Protein AF-A0A832YKZ7-F1 (afdb_monomer_lite)

Radius of gyration: 34.67 Å; chains: 1; bounding box: 84×48×91 Å

Sequence (318 aa):
MSEVEGLEDIDSILSKSIALQRNRLETLGIVSAISLVMAAAWYVWPGIDGRAEFLPRFGPGIILMVLALAMQDFVDYGPKHRSRLGSLAAAAWAPMLLLGVTSFDAELETSVRLGHGLLGLIGLSCYLFSTSVLTGSLQAVRFRGLVQLLGATSATALLLSNLSEGVVMLTSSGICVLAFGVALFDIFGKDPDREARKKFKQLRDSLELRILELRAKGIQVDQAASLLQNAIEVGYTDPSEAMTILHLAEDDIERTLAMSSDITDIREDAAKAVSEADDIAPTAKKAMRLLTQGDREMELGSLRDAEMLFRKAKTHAG

Secondary structure (DSSP, 8-state):
-HHHHHHHHHHHHHHHHHHHHHHHHHHHHHHHHHHHHHHHHHHHHHHHTTSS-HHHHHHHHHHHHHHHHHHHHHHS--HHHHHHHHHHHHHHHHHHHHHHHGGG-TTS-HHHHHHHHHHHHHHHHHHHHHHHHS-SSHHHHHHHHHHHHHHHHHHHHHHHHS---HHHHHHHHHHHHHHHHHHHHHHH---TTHHHHHHHHHHHHHHHHHHHHHHHTT---HHHHHHHHHHHHHHTT-HHHHHHHHHHHHHHHHHHHHHHHHHHHHHHHHHHHHHHHHHH-TTTHHHHHHHHHHHHHHHTT-HHHHHHHHHHHHHHH-

Structure (mmCIF, N/CA/C/O backbone):
data_AF-A0A832YKZ7-F1
#
_entry.id   AF-A0A832YKZ7-F1
#
loop_
_atom_site.group_PDB
_atom_site.id
_atom_site.type_symbol
_atom_site.label_atom_id
_atom_site.label_alt_id
_atom_site.label_comp_id
_atom_site.label_asym_id
_atom_site.label_entity_id
_atom_site.label_seq_id
_atom_site.pdbx_PDB_ins_code
_atom_site.Cartn_x
_atom_site.Cartn_y
_atom_site.Cartn_z
_atom_site.occupancy
_atom_site.B_iso_or_equiv
_atom_site.auth_seq_id
_atom_site.auth_comp_id
_atom_site.auth_asym_id
_atom_site.auth_atom_id
_atom_site.pdbx_PDB_model_num
ATOM 1 N N . MET A 1 1 ? -34.688 -26.095 -3.570 1.00 53.53 1 MET A N 1
ATOM 2 C CA . MET A 1 1 ? -33.765 -27.065 -4.202 1.00 53.53 1 MET A CA 1
ATOM 3 C C . MET A 1 1 ? -33.142 -26.484 -5.468 1.00 53.53 1 MET A C 1
ATOM 5 O O . MET A 1 1 ? -31.930 -26.511 -5.559 1.00 53.53 1 MET A O 1
ATOM 9 N N . SER A 1 2 ? -33.916 -25.835 -6.350 1.00 61.59 2 SER A N 1
ATOM 10 C CA . SER A 1 2 ? -33.412 -25.177 -7.574 1.00 61.59 2 SER A CA 1
ATOM 11 C C . SER A 1 2 ? -32.457 -23.992 -7.361 1.00 61.59 2 SER A C 1
ATOM 13 O O . SER A 1 2 ? -31.610 -23.731 -8.203 1.00 61.59 2 SER A O 1
ATOM 15 N N . GLU A 1 3 ? -32.590 -23.254 -6.256 1.00 57.12 3 GLU A N 1
ATOM 16 C CA . GLU A 1 3 ? -31.765 -22.065 -5.979 1.00 57.12 3 GLU A CA 1
ATOM 17 C C . GLU A 1 3 ? -30.355 -22.429 -5.476 1.00 57.12 3 GLU A C 1
ATOM 19 O O . GLU A 1 3 ? -29.387 -21.751 -5.797 1.00 57.12 3 GLU A O 1
ATOM 24 N N . VAL A 1 4 ? -30.229 -23.553 -4.760 1.00 61.78 4 VAL A N 1
ATOM 25 C CA . VAL A 1 4 ? -28.938 -24.103 -4.303 1.00 61.78 4 VAL A CA 1
ATOM 26 C C . VAL A 1 4 ? -28.181 -24.732 -5.475 1.00 61.78 4 VAL A C 1
ATOM 28 O O . VAL A 1 4 ? -26.991 -24.492 -5.625 1.00 61.78 4 VAL A O 1
ATOM 31 N N . GLU A 1 5 ? -28.889 -25.451 -6.350 1.00 65.25 5 GLU A N 1
ATOM 32 C CA . GLU A 1 5 ? -28.333 -26.062 -7.566 1.00 65.25 5 GLU A CA 1
ATOM 33 C C . GLU A 1 5 ? -27.852 -24.995 -8.574 1.00 65.25 5 GLU A C 1
ATOM 35 O O . GLU A 1 5 ? -26.813 -25.158 -9.204 1.00 65.25 5 GLU A O 1
ATOM 40 N N . GLY A 1 6 ? -28.543 -23.848 -8.660 1.00 68.19 6 GLY A N 1
ATOM 41 C CA . GLY A 1 6 ? -28.104 -22.703 -9.467 1.00 68.19 6 GLY A CA 1
ATOM 42 C C . GLY A 1 6 ? -26.883 -21.956 -8.909 1.00 68.19 6 GLY A C 1
ATOM 43 O O . GLY A 1 6 ? -26.074 -21.456 -9.688 1.00 68.19 6 GLY A O 1
ATOM 44 N N . LEU A 1 7 ? -26.720 -21.887 -7.582 1.00 67.12 7 LEU A N 1
ATOM 45 C CA . LEU A 1 7 ? -25.531 -21.300 -6.943 1.00 67.12 7 LEU A CA 1
ATOM 46 C C . LEU A 1 7 ? -24.292 -22.189 -7.126 1.00 67.12 7 LEU A C 1
ATOM 48 O O . LEU A 1 7 ? -23.220 -21.680 -7.449 1.00 67.12 7 LEU A O 1
ATOM 52 N N . GLU A 1 8 ? -24.453 -23.509 -7.000 1.00 74.56 8 GLU A N 1
ATOM 53 C CA . GLU A 1 8 ? -23.380 -24.488 -7.220 1.00 74.56 8 GLU A CA 1
ATOM 54 C C . GLU A 1 8 ? -22.858 -24.443 -8.668 1.00 74.56 8 GLU A C 1
ATOM 56 O O . GLU A 1 8 ? -21.650 -24.515 -8.912 1.00 74.56 8 GLU A O 1
ATOM 61 N N . ASP A 1 9 ? -23.756 -24.233 -9.636 1.00 83.88 9 ASP A N 1
ATOM 62 C CA . ASP A 1 9 ? -23.400 -24.111 -11.050 1.00 83.88 9 ASP A CA 1
ATOM 63 C C . ASP A 1 9 ? -22.628 -22.803 -11.332 1.00 83.88 9 ASP A C 1
ATOM 65 O O . ASP A 1 9 ? -21.606 -22.820 -12.023 1.00 83.88 9 ASP A O 1
ATOM 69 N N . ILE A 1 10 ? -23.027 -21.678 -10.719 1.00 83.62 10 ILE A N 1
ATOM 70 C CA . ILE A 1 10 ? -22.326 -20.384 -10.840 1.00 83.62 10 ILE A CA 1
ATOM 71 C C . ILE A 1 10 ? -20.919 -20.450 -10.234 1.00 83.62 10 ILE A C 1
ATOM 73 O O . ILE A 1 10 ? -19.959 -20.018 -10.881 1.00 83.62 10 ILE A O 1
ATOM 77 N N . ASP A 1 11 ? -20.770 -21.018 -9.037 1.00 84.19 11 ASP A N 1
ATOM 78 C CA . ASP A 1 11 ? -19.468 -21.162 -8.377 1.00 84.19 11 ASP A CA 1
ATOM 79 C C . ASP A 1 11 ? -18.538 -22.102 -9.162 1.00 84.19 11 ASP A C 1
ATOM 81 O O . ASP A 1 11 ? -17.329 -21.851 -9.290 1.00 84.19 11 ASP A O 1
ATOM 85 N N . SER A 1 12 ? -19.090 -23.156 -9.772 1.00 87.56 12 SER A N 1
ATOM 86 C CA . SER A 1 12 ? -18.333 -24.064 -10.640 1.00 87.56 12 SER A CA 1
ATOM 87 C C . SER A 1 12 ? -17.850 -23.375 -11.927 1.00 87.56 12 SER A C 1
ATOM 89 O O . SER A 1 12 ? -16.695 -23.534 -12.339 1.00 87.56 12 SER A O 1
ATOM 91 N N . ILE A 1 13 ? -18.694 -22.543 -12.545 1.00 88.69 13 ILE A N 1
ATOM 92 C CA . ILE A 1 13 ? -18.351 -21.778 -13.747 1.00 88.69 13 ILE A CA 1
ATOM 93 C C . ILE A 1 13 ? -17.302 -20.715 -13.410 1.00 88.69 13 ILE A C 1
ATOM 95 O O . ILE A 1 13 ? -16.313 -20.566 -14.140 1.00 88.69 13 ILE A O 1
ATOM 99 N N . LEU A 1 14 ? -17.474 -20.008 -12.290 1.00 87.81 14 LEU A N 1
ATOM 100 C CA . LEU A 1 14 ? -16.545 -18.987 -11.821 1.00 87.81 14 LEU A CA 1
ATOM 101 C C . LEU A 1 14 ? -15.171 -19.595 -11.528 1.00 87.81 14 LEU A C 1
ATOM 103 O O . LEU A 1 14 ? -14.173 -19.139 -12.090 1.00 87.81 14 LEU A O 1
ATOM 107 N N . SER A 1 15 ? -15.108 -20.661 -10.730 1.00 87.88 15 SER A N 1
ATOM 108 C CA . SER A 1 15 ? -13.851 -21.342 -10.397 1.00 87.88 15 SER A CA 1
ATOM 109 C C . SER A 1 15 ? -13.134 -21.882 -11.639 1.00 87.88 15 SER A C 1
ATOM 111 O O . SER A 1 15 ? -11.925 -21.685 -11.789 1.00 87.88 15 SER A O 1
ATOM 113 N N . LYS A 1 16 ? -13.871 -22.465 -12.593 1.00 92.69 16 LYS A N 1
ATOM 114 C CA . LYS A 1 16 ? -13.321 -22.907 -13.882 1.00 92.69 16 LYS A CA 1
ATOM 115 C C . LYS A 1 16 ? -12.770 -21.742 -14.707 1.00 92.69 16 LYS A C 1
ATOM 117 O O . LYS A 1 16 ? -11.704 -21.874 -15.312 1.00 92.69 16 LYS A O 1
ATOM 122 N N . SER A 1 17 ? -13.460 -20.600 -14.730 1.00 88.75 17 SER A N 1
ATOM 123 C CA . SER A 1 17 ? -13.006 -19.405 -15.453 1.00 88.75 17 SER A CA 1
ATOM 124 C C . SER A 1 17 ? -11.725 -18.812 -14.848 1.00 88.75 17 SER A C 1
ATOM 126 O O . SER A 1 17 ? -10.782 -18.519 -15.587 1.00 88.75 17 SER A O 1
ATOM 128 N N . ILE A 1 18 ? -11.643 -18.740 -13.515 1.00 86.38 18 ILE A N 1
ATOM 129 C CA . ILE A 1 18 ? -10.466 -18.279 -12.768 1.00 86.38 18 ILE A CA 1
ATOM 130 C C . ILE A 1 18 ? -9.281 -19.218 -13.012 1.00 86.38 18 ILE A C 1
ATOM 132 O O . ILE A 1 18 ? -8.180 -18.758 -13.312 1.00 86.38 18 ILE A O 1
ATOM 136 N N . ALA A 1 19 ? -9.500 -20.534 -12.954 1.00 87.06 19 ALA A N 1
ATOM 137 C CA . ALA A 1 19 ? -8.459 -21.524 -13.221 1.00 87.06 19 ALA A CA 1
ATOM 138 C C . ALA A 1 19 ? -7.905 -21.408 -14.651 1.00 87.06 19 ALA A C 1
ATOM 140 O O . ALA A 1 19 ? -6.696 -21.495 -14.868 1.00 87.06 19 ALA A O 1
ATOM 141 N N . LEU A 1 20 ? -8.773 -21.159 -15.636 1.00 90.75 20 LEU A N 1
ATOM 142 C CA . LEU A 1 20 ? -8.367 -20.998 -17.030 1.00 90.75 20 LEU A CA 1
ATOM 143 C C . LEU A 1 20 ? -7.573 -19.700 -17.247 1.00 90.75 20 LEU A C 1
ATOM 145 O O . LEU A 1 20 ? -6.568 -19.709 -17.960 1.00 90.75 20 LEU A O 1
ATOM 149 N N . GLN A 1 21 ? -7.981 -18.597 -16.611 1.00 85.00 21 GLN A N 1
ATOM 150 C CA . GLN A 1 21 ? -7.218 -17.345 -16.613 1.00 85.00 21 GLN A CA 1
ATOM 151 C C . GLN A 1 21 ? -5.842 -17.519 -15.964 1.00 85.00 21 GLN A C 1
ATOM 153 O O . GLN A 1 21 ? -4.839 -17.107 -16.547 1.00 85.00 21 GLN A O 1
ATOM 158 N N . ARG A 1 22 ? -5.786 -18.185 -14.808 1.00 85.06 22 ARG A N 1
ATOM 159 C CA . ARG A 1 22 ? -4.537 -18.491 -14.108 1.00 85.06 22 ARG A CA 1
ATOM 160 C C . ARG A 1 22 ? -3.592 -19.328 -14.969 1.00 85.06 22 ARG A C 1
ATOM 162 O O . ARG A 1 22 ? -2.441 -18.951 -15.126 1.00 85.06 22 ARG A O 1
ATOM 169 N N . ASN A 1 23 ? -4.087 -20.386 -15.610 1.00 89.31 23 ASN A N 1
ATOM 170 C CA . ASN A 1 23 ? -3.271 -21.229 -16.488 1.00 89.31 23 ASN A CA 1
ATOM 171 C C . ASN A 1 23 ? -2.709 -20.445 -17.697 1.00 89.31 23 ASN A C 1
ATOM 173 O O . ASN A 1 23 ? -1.546 -20.592 -18.076 1.00 89.31 23 ASN A O 1
ATOM 177 N N . ARG A 1 24 ? -3.507 -19.542 -18.289 1.00 89.06 24 ARG A N 1
ATOM 178 C CA . ARG A 1 24 ? -3.021 -18.647 -19.357 1.00 89.06 24 ARG A CA 1
ATOM 179 C C . ARG A 1 24 ? -1.914 -17.716 -18.858 1.00 89.06 24 ARG A C 1
ATOM 181 O O . ARG A 1 24 ? -0.922 -17.544 -19.563 1.00 89.06 24 ARG A O 1
ATOM 188 N N . LEU A 1 25 ? -2.070 -17.139 -17.665 1.00 87.00 25 LEU A N 1
ATOM 189 C CA . LEU A 1 25 ? -1.056 -16.287 -17.035 1.00 87.00 25 LEU A CA 1
ATOM 190 C C . LEU A 1 25 ? 0.223 -17.066 -16.710 1.00 87.00 25 LEU A C 1
ATOM 192 O O . LEU A 1 25 ? 1.307 -16.591 -17.032 1.00 87.00 25 LEU A O 1
ATOM 196 N N . GLU A 1 26 ? 0.104 -18.272 -16.155 1.00 89.19 26 GLU A N 1
ATOM 197 C CA . GLU A 1 26 ? 1.226 -19.181 -15.887 1.00 89.19 26 GLU A CA 1
ATOM 198 C C . GLU A 1 26 ? 1.990 -19.506 -17.176 1.00 89.19 26 GLU A C 1
ATOM 200 O O . GLU A 1 26 ? 3.209 -19.344 -17.238 1.00 89.19 26 GLU A O 1
ATOM 205 N N . THR A 1 27 ? 1.274 -19.872 -18.242 1.00 90.31 27 THR A N 1
ATOM 206 C CA . THR A 1 27 ? 1.880 -20.176 -19.546 1.00 90.31 27 THR A CA 1
ATOM 207 C C . THR A 1 27 ? 2.620 -18.963 -20.117 1.00 90.31 27 THR A C 1
ATOM 209 O O . THR A 1 27 ? 3.770 -19.082 -20.539 1.00 90.31 27 THR A O 1
ATOM 212 N N . LEU A 1 28 ? 1.994 -17.779 -20.104 1.00 88.94 28 LEU A N 1
ATOM 213 C CA . LEU A 1 28 ? 2.621 -16.538 -20.574 1.00 88.94 28 LEU A CA 1
ATOM 214 C C . LEU A 1 28 ? 3.847 -16.161 -19.735 1.00 88.94 28 LEU A C 1
ATOM 216 O O . LEU A 1 28 ? 4.872 -15.767 -20.292 1.00 88.94 28 LEU A O 1
ATOM 220 N N . GLY A 1 29 ? 3.761 -16.311 -18.412 1.00 88.75 29 GLY A N 1
ATOM 221 C CA . GLY A 1 29 ? 4.861 -16.050 -17.489 1.00 88.75 29 GLY A CA 1
ATOM 222 C C . GLY A 1 29 ? 6.067 -16.944 -17.763 1.00 88.75 29 GLY A C 1
ATOM 223 O O . GLY A 1 29 ? 7.182 -16.440 -17.892 1.00 88.75 29 GLY A O 1
ATOM 224 N N . ILE A 1 30 ? 5.840 -18.249 -17.945 1.00 90.12 30 ILE A N 1
ATOM 225 C CA . ILE A 1 30 ? 6.890 -19.224 -18.273 1.00 90.12 30 ILE A CA 1
ATOM 226 C C . ILE A 1 30 ? 7.525 -18.906 -19.632 1.00 90.12 30 ILE A C 1
ATOM 228 O O . ILE A 1 30 ? 8.750 -18.836 -19.735 1.00 90.12 30 ILE A O 1
ATOM 232 N N . VAL A 1 31 ? 6.716 -18.669 -20.670 1.00 93.19 31 VAL A N 1
ATOM 233 C CA . VAL A 1 31 ? 7.219 -18.357 -22.021 1.00 93.19 31 VAL A CA 1
ATOM 234 C C . VAL A 1 31 ? 8.039 -17.065 -22.020 1.00 93.19 31 VAL A C 1
ATOM 236 O O . VAL A 1 31 ? 9.111 -17.016 -22.627 1.00 93.19 31 VAL A O 1
ATOM 239 N N . SER A 1 32 ? 7.579 -16.035 -21.308 1.00 90.75 32 SER A N 1
ATOM 240 C CA . SER A 1 32 ? 8.302 -14.769 -21.157 1.00 90.75 32 SER A CA 1
ATOM 241 C C . SER A 1 32 ? 9.628 -14.955 -20.412 1.00 90.75 32 SER A C 1
ATOM 243 O O . SER A 1 32 ? 10.671 -14.506 -20.888 1.00 90.75 32 SER A O 1
ATOM 245 N N . ALA A 1 33 ? 9.624 -15.686 -19.292 1.00 92.06 33 ALA A N 1
ATOM 246 C CA . ALA A 1 33 ? 10.831 -15.969 -18.519 1.00 92.06 33 ALA A CA 1
ATOM 247 C C . ALA A 1 33 ? 11.877 -16.724 -19.354 1.00 92.06 33 ALA A C 1
ATOM 249 O O . ALA A 1 33 ? 13.039 -16.323 -19.393 1.00 92.06 33 ALA A O 1
ATOM 250 N N . ILE A 1 34 ? 11.466 -17.766 -20.085 1.00 94.31 34 ILE A N 1
ATOM 251 C CA . ILE A 1 34 ? 12.358 -18.514 -20.984 1.00 94.31 34 ILE A CA 1
ATOM 252 C C . ILE A 1 34 ? 12.900 -17.598 -22.086 1.00 94.31 34 ILE A C 1
ATOM 254 O O . ILE A 1 34 ? 14.093 -17.635 -22.379 1.00 94.31 34 ILE A O 1
ATOM 258 N N . SER A 1 35 ? 12.056 -16.742 -22.666 1.00 94.00 35 SER A N 1
ATOM 259 C CA . SER A 1 35 ? 12.477 -15.794 -23.704 1.00 94.00 35 SER A CA 1
ATOM 260 C C . SER A 1 35 ? 13.539 -14.815 -23.190 1.00 94.00 35 SER A C 1
ATOM 262 O O . SER A 1 35 ? 14.524 -14.565 -23.883 1.00 94.00 35 SER A O 1
ATOM 264 N N . LEU A 1 36 ? 13.392 -14.314 -21.959 1.00 93.19 36 LEU A N 1
ATOM 265 C CA . LEU A 1 36 ? 14.382 -13.450 -21.308 1.00 93.19 36 LEU A CA 1
ATOM 266 C C . LEU A 1 36 ? 15.702 -14.181 -21.034 1.00 93.19 36 LEU A C 1
ATOM 268 O O . LEU A 1 36 ? 16.765 -13.624 -21.300 1.00 93.19 36 LEU A O 1
ATOM 272 N N . VAL A 1 37 ? 15.650 -15.434 -20.570 1.00 94.06 37 VAL A N 1
ATOM 273 C CA . VAL A 1 37 ? 16.852 -16.266 -20.371 1.00 94.06 37 VAL A CA 1
ATOM 274 C C . VAL A 1 37 ? 17.574 -16.510 -21.699 1.00 94.06 37 VAL A C 1
ATOM 276 O O . VAL A 1 37 ? 18.793 -16.358 -21.777 1.00 94.06 37 VAL A O 1
ATOM 279 N N . MET A 1 38 ? 16.834 -16.829 -22.764 1.00 94.25 38 MET A N 1
ATOM 280 C CA . MET A 1 38 ? 17.400 -17.027 -24.102 1.00 94.25 38 MET A CA 1
ATOM 281 C C . MET A 1 38 ? 18.025 -15.738 -24.650 1.00 94.25 38 MET A C 1
ATOM 283 O O . MET A 1 38 ? 19.125 -15.778 -25.199 1.00 94.25 38 MET A O 1
ATOM 287 N N . ALA A 1 39 ? 17.372 -14.589 -24.455 1.00 93.19 39 ALA A N 1
ATOM 288 C CA . ALA A 1 39 ? 17.915 -13.287 -24.838 1.00 93.19 39 ALA A CA 1
ATOM 289 C C . ALA A 1 39 ? 19.185 -12.933 -24.043 1.00 93.19 39 ALA A C 1
ATOM 291 O O . ALA A 1 39 ? 20.154 -12.443 -24.624 1.00 93.19 39 ALA A O 1
ATOM 292 N N . ALA A 1 40 ? 19.216 -13.224 -22.738 1.00 92.19 40 ALA A N 1
ATOM 293 C CA . ALA A 1 40 ? 20.391 -13.020 -21.894 1.00 92.19 40 ALA A CA 1
ATOM 294 C C . ALA A 1 40 ? 21.574 -13.874 -22.367 1.00 92.19 40 ALA A C 1
ATOM 296 O O . ALA A 1 40 ? 22.678 -13.357 -22.553 1.00 92.19 40 ALA A O 1
ATOM 297 N N . ALA A 1 41 ? 21.329 -15.163 -22.621 1.00 92.19 41 ALA A N 1
ATOM 298 C CA . ALA A 1 41 ? 22.333 -16.078 -23.147 1.00 92.19 41 ALA A CA 1
ATOM 299 C C . ALA A 1 41 ? 22.867 -15.589 -24.499 1.00 92.19 41 ALA A C 1
ATOM 301 O O . ALA A 1 41 ? 24.079 -15.477 -24.670 1.00 92.19 41 ALA A O 1
ATOM 302 N N . TRP A 1 42 ? 21.975 -15.213 -25.421 1.00 93.50 42 TRP A N 1
ATOM 303 C CA . TRP A 1 42 ? 22.337 -14.665 -26.730 1.00 93.50 42 TRP A CA 1
ATOM 304 C C . TRP A 1 42 ? 23.212 -13.409 -26.624 1.00 93.50 42 TRP A C 1
ATOM 306 O O . TRP A 1 42 ? 24.210 -13.280 -27.333 1.00 93.50 42 TRP A O 1
ATOM 316 N N . TYR A 1 43 ? 22.871 -12.490 -25.720 1.00 90.94 43 TYR A N 1
ATOM 317 C CA . TYR A 1 43 ? 23.598 -11.234 -25.540 1.00 90.94 43 TYR A CA 1
ATOM 318 C C . TYR A 1 43 ? 25.016 -11.436 -24.976 1.00 90.94 43 TYR A C 1
ATOM 320 O O . TYR A 1 43 ? 25.984 -10.823 -25.450 1.00 90.94 43 TYR A O 1
ATOM 328 N N . VAL A 1 44 ? 25.153 -12.317 -23.980 1.00 92.44 44 VAL A N 1
ATOM 329 C CA . VAL A 1 44 ? 26.431 -12.601 -23.305 1.00 92.44 44 VAL A CA 1
ATOM 330 C C . VAL A 1 44 ? 27.336 -13.507 -24.150 1.00 92.44 44 VAL A C 1
ATOM 332 O O . VAL A 1 44 ? 28.559 -13.400 -24.054 1.00 92.44 44 VAL A O 1
ATOM 335 N N . TRP A 1 45 ? 26.765 -14.341 -25.027 1.00 93.00 45 TRP A N 1
ATOM 336 C CA . TRP A 1 45 ? 27.481 -15.376 -25.782 1.00 93.00 45 TRP A CA 1
ATOM 337 C C . TRP A 1 45 ? 28.764 -14.910 -26.490 1.00 93.00 45 TRP A C 1
ATOM 339 O O . TRP A 1 45 ? 29.801 -15.545 -26.300 1.00 93.00 45 TRP A O 1
ATOM 349 N N . PRO A 1 46 ? 28.789 -13.789 -27.239 1.00 90.62 46 PRO A N 1
ATOM 350 C CA . PRO A 1 46 ? 30.012 -13.360 -27.920 1.00 90.62 46 PRO A CA 1
ATOM 351 C C . PRO A 1 46 ? 31.137 -12.943 -26.963 1.00 90.62 46 PRO A C 1
ATOM 353 O O . PRO A 1 46 ? 32.294 -12.947 -27.367 1.00 90.62 46 PRO A O 1
ATOM 356 N N . GLY A 1 47 ? 30.815 -12.601 -25.710 1.00 89.69 47 GLY A N 1
ATOM 357 C CA . GLY A 1 47 ? 31.812 -12.370 -24.664 1.00 89.69 47 GLY A CA 1
ATOM 358 C C . GLY A 1 47 ? 32.438 -13.665 -24.136 1.00 89.69 47 GLY A C 1
ATOM 359 O O . GLY A 1 47 ? 33.601 -13.666 -23.751 1.00 89.69 47 GLY A O 1
ATOM 360 N N . ILE A 1 48 ? 31.687 -14.770 -24.145 1.00 89.44 48 ILE A N 1
ATOM 361 C CA . ILE A 1 48 ? 32.173 -16.103 -23.752 1.00 89.44 48 ILE A CA 1
ATOM 362 C C . ILE A 1 48 ? 33.030 -16.709 -24.870 1.00 89.44 48 ILE A C 1
ATOM 364 O O . ILE A 1 48 ? 34.091 -17.262 -24.600 1.00 89.44 48 ILE A O 1
ATOM 368 N N . ASP A 1 49 ? 32.604 -16.556 -26.126 1.00 92.19 49 ASP A N 1
ATOM 369 C CA . ASP A 1 49 ? 33.309 -17.063 -27.316 1.00 92.19 49 ASP A CA 1
ATOM 370 C C . ASP A 1 49 ? 34.504 -16.177 -27.741 1.00 92.19 49 ASP A C 1
ATOM 372 O O . ASP A 1 49 ? 35.045 -16.320 -28.834 1.00 92.19 49 ASP A O 1
ATOM 376 N N . GLY A 1 50 ? 34.891 -15.200 -26.911 1.00 88.69 50 GLY A N 1
ATOM 377 C CA . GLY A 1 50 ? 36.056 -14.333 -27.131 1.00 88.69 50 GLY A CA 1
ATOM 378 C C . GLY A 1 50 ? 35.931 -13.318 -28.276 1.00 88.69 50 GLY A C 1
ATOM 379 O O . GLY A 1 50 ? 36.911 -12.661 -28.616 1.00 88.69 50 GLY A O 1
ATOM 380 N N . ARG A 1 51 ? 34.744 -13.156 -28.874 1.00 89.56 51 ARG A N 1
ATOM 381 C CA . ARG A 1 51 ? 34.495 -12.214 -29.987 1.00 89.56 51 ARG A CA 1
ATOM 382 C C . ARG A 1 51 ? 34.262 -10.775 -29.526 1.00 89.56 51 ARG A C 1
ATOM 384 O O . ARG A 1 51 ? 34.276 -9.862 -30.346 1.00 89.56 51 ARG A O 1
ATOM 391 N N . ALA A 1 52 ? 33.982 -10.575 -28.243 1.00 88.81 52 ALA A N 1
ATOM 392 C CA . ALA A 1 52 ? 33.772 -9.275 -27.624 1.00 88.81 52 ALA A CA 1
ATOM 393 C C . ALA A 1 52 ? 34.292 -9.278 -26.183 1.00 88.81 52 ALA A C 1
ATOM 395 O O . ALA A 1 52 ? 34.464 -10.333 -25.576 1.00 88.81 52 ALA A O 1
ATOM 396 N N . GLU A 1 53 ? 34.490 -8.094 -25.607 1.00 87.38 53 GLU A N 1
ATOM 397 C CA . GLU A 1 53 ? 34.809 -7.977 -24.186 1.00 87.38 53 GLU A CA 1
ATOM 398 C C . GLU A 1 53 ? 33.652 -8.504 -23.325 1.00 87.38 53 GLU A C 1
ATOM 400 O O . GLU A 1 53 ? 32.492 -8.108 -23.483 1.00 87.38 53 GLU A O 1
ATOM 405 N N . PHE A 1 54 ? 33.969 -9.409 -22.399 1.00 85.69 54 PHE A N 1
ATOM 406 C CA . PHE A 1 54 ? 32.978 -10.058 -21.541 1.00 85.69 54 PHE A CA 1
ATOM 407 C C . PHE A 1 54 ? 32.376 -9.098 -20.503 1.00 85.69 54 PHE A C 1
ATOM 409 O O . PHE A 1 54 ? 31.161 -9.076 -20.301 1.00 85.69 54 PHE A O 1
ATOM 416 N N . LEU A 1 55 ? 33.216 -8.282 -19.857 1.00 86.06 55 LEU A N 1
ATOM 417 C CA . LEU A 1 55 ? 32.833 -7.502 -18.676 1.00 86.06 55 LEU A CA 1
ATOM 418 C C . LEU A 1 55 ? 31.702 -6.481 -18.941 1.00 86.06 55 LEU A C 1
ATOM 420 O O . LEU A 1 55 ? 30.739 -6.477 -18.172 1.00 86.06 55 LEU A O 1
ATOM 424 N N . PRO A 1 56 ? 31.712 -5.691 -20.037 1.00 85.38 56 PRO A N 1
ATOM 425 C CA . PRO A 1 56 ? 30.623 -4.754 -20.341 1.00 85.38 56 PRO A CA 1
ATOM 426 C C . PRO A 1 56 ? 29.287 -5.443 -20.659 1.00 85.38 56 PRO A C 1
ATOM 428 O O . PRO A 1 56 ? 28.216 -4.855 -20.508 1.00 85.38 56 PRO A O 1
ATOM 431 N N . ARG A 1 57 ? 29.328 -6.706 -21.100 1.00 85.00 57 A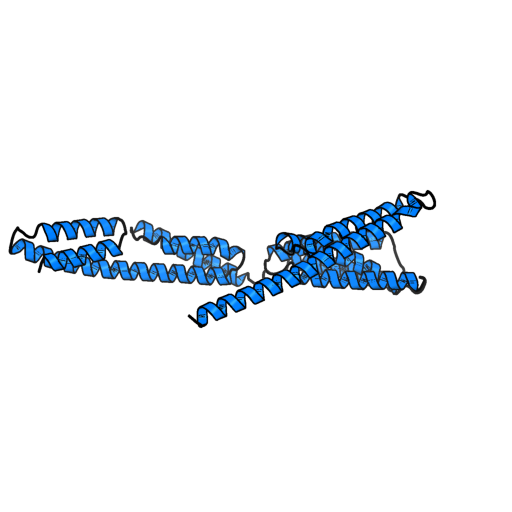RG A N 1
ATOM 432 C CA . ARG A 1 57 ? 28.137 -7.481 -21.482 1.00 85.00 57 ARG A CA 1
ATOM 433 C C . ARG A 1 57 ? 27.484 -8.197 -20.306 1.00 85.00 57 ARG A C 1
ATOM 435 O O . ARG A 1 57 ? 26.302 -8.532 -20.371 1.00 85.00 57 ARG A O 1
ATOM 442 N N . PHE A 1 58 ? 28.231 -8.401 -19.226 1.00 84.25 58 PHE A N 1
ATOM 443 C CA . PHE A 1 58 ? 27.754 -9.128 -18.057 1.00 84.25 58 PHE A CA 1
ATOM 444 C C . PHE A 1 58 ? 26.617 -8.391 -17.332 1.00 84.25 58 PHE A C 1
ATOM 446 O O . PHE A 1 58 ? 25.627 -9.013 -16.956 1.00 84.25 58 PHE A O 1
ATOM 453 N N . GLY A 1 59 ? 26.709 -7.061 -17.206 1.00 84.38 59 GLY A N 1
ATOM 454 C CA . GLY A 1 59 ? 25.700 -6.234 -16.532 1.00 84.38 59 GLY A CA 1
ATOM 455 C C . GLY A 1 59 ? 24.289 -6.377 -17.125 1.00 84.38 59 GLY A C 1
ATOM 456 O O . GLY A 1 59 ? 23.382 -6.813 -16.414 1.00 84.38 59 GLY A O 1
ATOM 457 N N . PRO A 1 60 ? 24.082 -6.085 -18.425 1.00 85.25 60 PRO A N 1
ATOM 458 C CA . PRO A 1 60 ? 22.780 -6.275 -19.066 1.00 85.25 60 PRO A CA 1
ATOM 459 C C . PRO A 1 60 ? 22.292 -7.731 -19.029 1.00 85.25 60 PRO A C 1
ATOM 461 O O . PRO A 1 60 ? 21.099 -7.969 -18.858 1.00 85.25 60 PRO A O 1
ATOM 464 N N . GLY A 1 61 ? 23.206 -8.706 -19.116 1.00 87.75 61 GLY A N 1
ATOM 465 C CA . GLY A 1 61 ? 22.878 -10.125 -18.953 1.00 87.75 61 GLY A CA 1
ATOM 466 C C . GLY A 1 61 ? 22.284 -10.445 -17.576 1.00 87.75 61 GLY A C 1
ATOM 467 O O . GLY A 1 61 ? 21.246 -11.100 -17.498 1.00 87.75 61 GLY A O 1
ATOM 468 N N . ILE A 1 62 ? 22.881 -9.930 -16.493 1.00 87.50 62 ILE A N 1
ATOM 469 C CA . ILE A 1 62 ? 22.330 -10.067 -15.134 1.00 87.50 62 ILE A CA 1
ATOM 470 C C . ILE A 1 62 ? 20.943 -9.429 -15.044 1.00 87.50 62 ILE A C 1
ATOM 472 O O . ILE A 1 62 ? 20.035 -10.034 -14.479 1.00 87.50 62 ILE A O 1
ATOM 476 N N . ILE A 1 63 ? 20.757 -8.232 -15.609 1.00 86.69 63 ILE A N 1
ATOM 477 C CA . ILE A 1 63 ? 19.464 -7.534 -15.574 1.00 86.69 63 ILE A CA 1
ATOM 478 C C . ILE A 1 63 ? 18.377 -8.380 -16.248 1.00 86.69 63 ILE A C 1
ATOM 480 O O . ILE A 1 63 ? 17.306 -8.559 -15.672 1.00 86.69 63 ILE A O 1
ATOM 484 N N . LEU A 1 64 ? 18.655 -8.959 -17.420 1.00 89.31 64 LEU A N 1
ATOM 485 C CA . LEU A 1 64 ? 17.714 -9.847 -18.111 1.00 89.31 64 LEU A CA 1
ATOM 486 C C . LEU A 1 64 ? 17.375 -11.095 -17.282 1.00 89.31 64 LEU A C 1
ATOM 488 O O . LEU A 1 64 ? 16.214 -11.497 -17.237 1.00 89.31 64 LEU A O 1
ATOM 492 N N . MET A 1 65 ? 18.349 -11.667 -16.568 1.00 90.69 65 MET A N 1
ATOM 493 C CA . MET A 1 65 ? 18.105 -12.793 -15.657 1.00 90.69 65 MET A CA 1
ATOM 494 C C . MET A 1 65 ? 17.248 -12.392 -14.449 1.00 90.69 65 MET A C 1
ATOM 496 O O . MET A 1 65 ? 16.336 -13.126 -14.073 1.00 90.69 65 MET A O 1
ATOM 500 N N . VAL A 1 66 ? 17.487 -11.218 -13.859 1.00 87.81 66 VAL A N 1
ATOM 501 C CA . VAL A 1 66 ? 16.655 -10.689 -12.764 1.00 87.81 66 VAL A CA 1
ATOM 502 C C . VAL A 1 66 ? 15.221 -10.449 -13.240 1.00 87.81 66 VAL A C 1
ATOM 504 O O . VAL A 1 66 ? 14.280 -10.804 -12.533 1.00 87.81 66 VAL A O 1
ATOM 507 N N . LEU A 1 67 ? 15.033 -9.917 -14.451 1.00 87.44 67 LEU A N 1
ATOM 508 C CA . LEU A 1 67 ? 13.707 -9.742 -15.050 1.00 87.44 67 LEU A CA 1
ATOM 509 C C . LEU A 1 67 ? 13.020 -11.085 -15.333 1.00 87.44 67 LEU A C 1
ATOM 511 O O . LEU A 1 67 ? 11.818 -11.210 -15.106 1.00 87.44 67 LEU A O 1
ATOM 515 N N . ALA A 1 68 ? 13.770 -12.106 -15.759 1.00 89.94 68 ALA A N 1
ATOM 516 C CA . ALA A 1 68 ? 13.232 -13.452 -15.943 1.00 89.94 68 ALA A CA 1
ATOM 517 C C . ALA A 1 68 ? 12.712 -14.043 -14.622 1.00 89.94 68 ALA A C 1
ATOM 519 O O . ALA A 1 68 ? 11.653 -14.666 -14.603 1.00 89.94 68 ALA A O 1
ATOM 520 N N . LEU A 1 69 ? 13.410 -13.801 -13.508 1.00 86.88 69 LEU A N 1
ATOM 521 C CA . LEU A 1 69 ? 12.937 -14.186 -12.174 1.00 86.88 69 LEU A CA 1
ATOM 522 C C . LEU A 1 69 ? 11.723 -13.355 -11.737 1.00 86.88 69 LEU A C 1
ATOM 524 O O . LEU A 1 69 ? 10.779 -13.901 -11.171 1.00 86.88 69 LEU A O 1
ATOM 528 N N . ALA A 1 70 ? 11.704 -12.056 -12.045 1.00 85.75 70 ALA A N 1
ATOM 529 C CA . ALA A 1 70 ? 10.571 -11.180 -11.747 1.00 85.75 70 ALA A CA 1
ATOM 530 C C . ALA A 1 70 ? 9.282 -11.594 -12.485 1.00 85.75 70 ALA A C 1
ATOM 532 O O . ALA A 1 70 ? 8.191 -11.312 -11.993 1.00 85.75 70 ALA A O 1
ATOM 533 N N . MET A 1 71 ? 9.369 -12.320 -13.610 1.00 87.19 71 MET A N 1
ATOM 534 C CA . MET A 1 71 ? 8.183 -12.874 -14.281 1.00 87.19 71 MET A CA 1
ATOM 535 C C . MET A 1 71 ? 7.383 -13.834 -13.392 1.00 87.19 71 MET A C 1
ATOM 537 O O . MET A 1 71 ? 6.168 -13.914 -13.547 1.00 87.19 71 MET A O 1
ATOM 541 N N . GLN A 1 72 ? 8.018 -14.518 -12.434 1.00 83.25 72 GLN A N 1
ATOM 542 C CA . GLN A 1 72 ? 7.309 -15.385 -11.484 1.00 83.25 72 GLN A CA 1
ATOM 543 C C . GLN A 1 72 ? 6.378 -14.577 -10.567 1.00 83.25 72 GLN A C 1
ATOM 545 O O . GLN A 1 72 ? 5.276 -15.022 -10.259 1.00 83.25 72 GLN A O 1
ATOM 550 N N . ASP A 1 73 ? 6.765 -13.348 -10.208 1.00 82.25 73 ASP A N 1
ATOM 551 C CA . ASP A 1 73 ? 5.936 -12.459 -9.386 1.00 82.25 73 ASP A CA 1
ATOM 552 C C . ASP A 1 73 ? 4.694 -11.944 -10.140 1.00 82.25 73 ASP A C 1
ATOM 554 O O . ASP A 1 73 ? 3.720 -11.528 -9.513 1.00 82.25 73 ASP A O 1
ATOM 558 N N . PHE A 1 74 ? 4.705 -11.962 -11.480 1.00 79.06 74 PHE A N 1
ATOM 559 C CA . PHE A 1 74 ? 3.521 -11.653 -12.292 1.00 79.06 74 PHE A CA 1
ATOM 560 C C . PHE A 1 74 ? 2.532 -12.820 -12.362 1.00 79.06 74 PHE A C 1
ATOM 562 O O . PHE A 1 74 ? 1.335 -12.590 -12.525 1.00 79.06 74 PHE A O 1
ATOM 569 N N . VAL A 1 75 ? 3.028 -14.053 -12.246 1.00 81.38 75 VAL A N 1
ATOM 570 C CA . VAL A 1 75 ? 2.205 -15.266 -12.235 1.00 81.38 75 VAL A CA 1
ATOM 571 C C . VAL A 1 75 ? 1.490 -15.402 -10.890 1.00 81.38 75 VAL A C 1
ATOM 573 O O . VAL A 1 75 ? 0.265 -15.512 -10.848 1.00 81.38 75 VAL A O 1
ATOM 576 N N . ASP A 1 76 ? 2.239 -15.297 -9.791 1.00 76.12 76 ASP A N 1
ATOM 577 C CA . ASP A 1 76 ? 1.696 -15.326 -8.435 1.00 76.12 76 ASP A CA 1
ATOM 578 C C . ASP A 1 76 ? 1.418 -13.899 -7.942 1.00 76.12 76 ASP A C 1
ATOM 580 O O . ASP A 1 76 ? 2.152 -13.329 -7.140 1.00 76.12 76 ASP A O 1
ATOM 584 N N . TYR A 1 77 ? 0.335 -13.282 -8.418 1.00 76.06 77 TYR A N 1
ATOM 585 C CA . TYR A 1 77 ? 0.034 -11.867 -8.151 1.00 76.06 77 TYR A CA 1
ATOM 586 C C . TYR A 1 77 ? -0.587 -11.596 -6.758 1.00 76.06 77 TYR A C 1
ATOM 588 O O . TYR A 1 77 ? -1.635 -10.965 -6.616 1.00 76.06 77 TYR A O 1
ATOM 596 N N . GLY A 1 78 ? 0.058 -12.083 -5.694 1.00 74.31 78 GLY A N 1
ATOM 597 C CA . GLY A 1 78 ? -0.349 -11.863 -4.298 1.00 74.31 78 GLY A CA 1
ATOM 598 C C . GLY A 1 78 ? 0.145 -10.531 -3.700 1.00 74.31 78 GLY A C 1
ATOM 599 O O . GLY A 1 78 ? 0.983 -9.854 -4.299 1.00 74.31 78 GLY A O 1
ATOM 600 N N . PRO A 1 79 ? -0.280 -10.151 -2.476 1.00 73.69 79 PRO A N 1
ATOM 601 C CA . PRO A 1 79 ? 0.087 -8.869 -1.851 1.00 73.69 79 PRO A CA 1
ATOM 602 C C . PRO A 1 79 ? 1.602 -8.613 -1.768 1.00 73.69 79 PRO A C 1
ATOM 604 O O . PRO A 1 79 ? 2.074 -7.511 -2.050 1.00 73.69 79 PRO A O 1
ATOM 607 N N . LYS A 1 80 ? 2.388 -9.649 -1.439 1.00 78.50 80 LYS A N 1
ATOM 608 C CA . LYS A 1 80 ? 3.858 -9.567 -1.372 1.00 78.50 80 LYS A CA 1
ATOM 609 C C . LYS A 1 80 ? 4.490 -9.342 -2.750 1.00 78.50 80 LYS A C 1
ATOM 611 O O . LYS A 1 80 ? 5.398 -8.524 -2.879 1.00 78.50 80 LYS A O 1
ATOM 616 N N . HIS A 1 81 ? 3.999 -10.037 -3.773 1.00 82.75 81 HIS A N 1
ATOM 617 C CA . HIS A 1 81 ? 4.506 -9.945 -5.145 1.00 82.75 81 HIS A CA 1
ATOM 618 C C . HIS A 1 81 ? 4.147 -8.601 -5.785 1.00 82.75 81 HIS A C 1
ATOM 620 O O . HIS A 1 81 ? 5.000 -7.961 -6.393 1.00 82.75 81 HIS A O 1
ATOM 626 N N . ARG A 1 82 ? 2.934 -8.094 -5.525 1.00 80.94 82 ARG A N 1
ATOM 627 C CA . ARG A 1 82 ? 2.501 -6.741 -5.907 1.00 80.94 82 ARG A CA 1
ATOM 628 C C . ARG A 1 82 ? 3.426 -5.666 -5.346 1.00 80.94 82 ARG A C 1
ATOM 630 O O . ARG A 1 82 ? 3.868 -4.797 -6.089 1.00 80.94 82 ARG A O 1
ATOM 637 N N . SER A 1 83 ? 3.772 -5.758 -4.062 1.00 84.75 83 SER A N 1
ATOM 638 C CA . SER A 1 83 ? 4.710 -4.821 -3.431 1.00 84.75 83 SER A CA 1
ATOM 639 C C . SER A 1 83 ? 6.109 -4.876 -4.064 1.00 84.75 83 SER A C 1
ATOM 641 O O . SER A 1 83 ? 6.685 -3.830 -4.362 1.00 84.75 83 SER A O 1
ATOM 643 N N . ARG A 1 84 ? 6.631 -6.080 -4.353 1.00 86.94 84 ARG A N 1
ATOM 644 C CA . ARG A 1 84 ? 7.929 -6.276 -5.032 1.00 86.94 84 ARG A CA 1
ATOM 645 C C . ARG A 1 84 ? 7.946 -5.719 -6.459 1.00 86.94 84 ARG A C 1
ATOM 647 O O . ARG A 1 84 ? 8.877 -5.013 -6.829 1.00 86.94 84 ARG A O 1
ATOM 654 N N . LEU A 1 85 ? 6.917 -5.997 -7.256 1.00 88.75 85 LEU A N 1
ATOM 655 C CA . LEU A 1 85 ? 6.810 -5.473 -8.621 1.00 88.75 85 LEU A CA 1
ATOM 656 C C . LEU A 1 85 ? 6.610 -3.955 -8.627 1.00 88.75 85 LEU A C 1
ATOM 658 O O . LEU A 1 85 ? 7.222 -3.249 -9.426 1.00 88.75 85 LEU A O 1
ATOM 662 N N . GLY A 1 86 ? 5.788 -3.443 -7.707 1.00 89.88 86 GLY A N 1
ATOM 663 C CA . GLY A 1 86 ? 5.575 -2.012 -7.527 1.00 89.88 86 GLY A CA 1
ATOM 664 C C . GLY A 1 86 ? 6.859 -1.282 -7.140 1.00 89.88 86 GLY A C 1
ATOM 665 O O . GLY A 1 86 ? 7.132 -0.215 -7.684 1.00 89.88 86 GLY A O 1
ATOM 666 N N . SER A 1 87 ? 7.683 -1.858 -6.257 1.00 91.12 87 SER A N 1
ATOM 667 C CA . SER A 1 87 ? 8.959 -1.257 -5.858 1.00 91.12 87 SER A CA 1
ATOM 668 C C . SER A 1 87 ? 9.999 -1.300 -6.981 1.00 91.12 87 SER A C 1
ATOM 670 O O . SER A 1 87 ? 10.661 -0.294 -7.228 1.00 91.12 87 SER A O 1
ATOM 672 N N . LEU A 1 88 ? 10.093 -2.400 -7.736 1.00 91.56 88 LEU A N 1
ATOM 673 C CA . LEU A 1 88 ? 10.949 -2.464 -8.927 1.00 91.56 88 LEU A CA 1
ATOM 674 C C . LEU A 1 88 ? 10.551 -1.404 -9.961 1.00 91.56 88 LEU A C 1
ATOM 676 O O . LEU A 1 88 ? 11.406 -0.668 -10.450 1.00 91.56 88 LEU A O 1
ATOM 680 N N . ALA A 1 89 ? 9.254 -1.264 -10.238 1.00 93.12 89 ALA A N 1
ATOM 681 C CA . ALA A 1 89 ? 8.743 -0.240 -11.143 1.00 93.12 89 ALA A CA 1
ATOM 682 C C . ALA A 1 89 ? 8.991 1.187 -10.608 1.00 93.12 89 ALA A C 1
ATOM 684 O O . ALA A 1 89 ? 9.377 2.076 -11.369 1.00 93.12 89 ALA A O 1
ATOM 685 N N . ALA A 1 90 ? 8.843 1.401 -9.294 1.00 95.00 90 ALA A N 1
ATOM 686 C CA . ALA A 1 90 ? 9.141 2.666 -8.621 1.00 95.00 90 ALA A CA 1
ATOM 687 C C . ALA A 1 90 ? 10.619 3.073 -8.740 1.00 95.00 90 ALA A C 1
ATOM 689 O O . ALA A 1 90 ? 10.912 4.254 -8.906 1.00 95.00 90 ALA A O 1
ATOM 690 N N . ALA A 1 91 ? 11.545 2.115 -8.672 1.00 95.31 91 ALA A N 1
ATOM 691 C CA . ALA A 1 91 ? 12.973 2.378 -8.834 1.00 95.31 91 ALA A CA 1
ATOM 692 C C . ALA A 1 91 ? 13.366 2.570 -10.309 1.00 95.31 91 ALA A C 1
ATOM 694 O O . ALA A 1 91 ? 14.236 3.378 -10.623 1.00 95.31 91 ALA A O 1
ATOM 695 N N . ALA A 1 92 ? 12.736 1.826 -11.222 1.00 93.88 92 ALA A N 1
ATOM 696 C CA . ALA A 1 92 ? 13.156 1.758 -12.618 1.00 93.88 92 ALA A CA 1
ATOM 697 C C . ALA A 1 92 ? 12.640 2.908 -13.494 1.00 93.88 92 ALA A C 1
ATOM 699 O O . ALA A 1 92 ? 13.278 3.224 -14.498 1.00 93.88 92 ALA A O 1
ATOM 700 N N . TRP A 1 93 ? 11.503 3.533 -13.158 1.00 96.69 93 TRP A N 1
ATOM 701 C CA . TRP A 1 93 ? 10.846 4.461 -14.085 1.00 96.69 93 TRP A CA 1
ATOM 702 C C . TRP A 1 93 ? 11.723 5.662 -14.464 1.00 96.69 93 TRP A C 1
ATOM 704 O O . TRP A 1 93 ? 11.847 5.956 -15.649 1.00 96.69 93 TRP A O 1
ATOM 714 N N . ALA A 1 94 ? 12.375 6.320 -13.499 1.00 96.25 94 ALA A N 1
ATOM 715 C CA . ALA A 1 94 ? 13.150 7.534 -13.759 1.00 96.25 94 ALA A CA 1
ATOM 716 C C . ALA A 1 94 ? 14.409 7.273 -14.616 1.00 96.25 94 ALA A C 1
ATOM 718 O O . ALA A 1 94 ? 14.587 7.978 -15.612 1.00 96.25 94 ALA A O 1
ATOM 719 N N . PRO A 1 95 ? 15.245 6.250 -14.328 1.00 94.50 95 PRO A N 1
ATOM 720 C CA . PRO A 1 95 ? 16.357 5.871 -15.203 1.00 94.50 95 PRO A CA 1
ATOM 721 C C . PRO A 1 95 ? 15.918 5.522 -16.629 1.00 94.50 95 PRO A C 1
ATOM 723 O O . PRO A 1 95 ? 16.547 5.954 -17.590 1.00 94.50 95 PRO A O 1
ATOM 726 N N . MET A 1 96 ? 14.828 4.761 -16.776 1.00 94.50 96 MET A N 1
ATOM 727 C CA . MET A 1 96 ? 14.330 4.341 -18.090 1.00 94.50 96 MET A CA 1
ATOM 728 C C . MET A 1 96 ? 13.762 5.514 -18.893 1.00 94.50 96 MET A C 1
ATOM 730 O O . MET A 1 96 ? 14.015 5.619 -20.090 1.00 94.50 96 MET A O 1
ATOM 734 N N . LEU A 1 97 ? 13.047 6.433 -18.236 1.00 94.69 97 LEU A N 1
ATOM 735 C CA . LEU A 1 97 ? 12.523 7.642 -18.871 1.00 94.69 97 LEU A CA 1
ATOM 736 C C . LEU A 1 97 ? 13.670 8.558 -19.321 1.00 94.69 97 LEU A C 1
ATOM 738 O O . LEU A 1 97 ? 13.651 9.045 -20.448 1.00 94.69 97 LEU A O 1
ATOM 742 N N . LEU A 1 98 ? 14.708 8.717 -18.492 1.00 94.31 98 LEU A N 1
ATOM 743 C CA . LEU A 1 98 ? 15.914 9.469 -18.845 1.00 94.31 98 LEU A CA 1
ATOM 744 C C . LEU A 1 98 ? 16.621 8.874 -20.072 1.00 94.31 98 LEU A C 1
ATOM 746 O O . LEU A 1 98 ? 16.902 9.598 -21.024 1.00 94.31 98 LEU A O 1
ATOM 750 N N . LEU A 1 99 ? 16.828 7.553 -20.098 1.00 92.25 99 LEU A N 1
ATOM 751 C CA . LEU A 1 99 ? 17.341 6.855 -21.283 1.00 92.25 99 LEU A CA 1
ATOM 752 C C . LEU A 1 99 ? 16.397 6.958 -22.485 1.00 92.25 99 LEU A C 1
ATOM 754 O O . LEU A 1 99 ? 16.837 6.780 -23.612 1.00 92.25 99 LEU A O 1
ATOM 758 N N . GLY A 1 100 ? 15.111 7.231 -22.277 1.00 91.88 100 GLY A N 1
ATOM 759 C CA . GLY A 1 100 ? 14.160 7.439 -23.359 1.00 91.88 100 GLY A CA 1
ATOM 760 C C . GLY A 1 100 ? 14.320 8.769 -24.082 1.00 91.88 100 GLY A C 1
ATOM 761 O O . GLY A 1 100 ? 14.056 8.853 -25.282 1.00 91.88 100 GLY A O 1
ATOM 762 N N . VAL A 1 101 ? 14.802 9.801 -23.391 1.00 92.12 101 VAL A N 1
ATOM 763 C CA . VAL A 1 101 ? 14.993 11.139 -23.971 1.00 92.12 101 VAL A CA 1
ATOM 764 C C . VAL A 1 101 ? 16.043 11.145 -25.073 1.00 92.12 101 VAL A C 1
ATOM 766 O O . VAL A 1 101 ? 15.903 11.886 -26.044 1.00 92.12 101 VAL A O 1
ATOM 769 N N . THR A 1 102 ? 17.053 10.282 -24.989 1.00 88.31 102 THR A N 1
ATOM 770 C CA . THR A 1 102 ? 18.093 10.181 -26.023 1.00 88.31 102 THR A CA 1
ATOM 771 C C . THR A 1 102 ? 17.555 9.653 -27.357 1.00 88.31 102 THR A C 1
ATOM 773 O O . THR A 1 102 ? 18.249 9.716 -28.363 1.00 88.31 102 THR A O 1
ATOM 776 N N . SER A 1 103 ? 16.297 9.201 -27.428 1.00 89.56 103 SER A N 1
ATOM 777 C CA . SER A 1 103 ? 15.632 8.909 -28.707 1.00 89.56 103 SER A CA 1
ATOM 778 C C . SER A 1 103 ? 15.467 10.139 -29.608 1.00 89.56 103 SER A C 1
ATOM 780 O O . SER A 1 103 ? 15.369 9.990 -30.828 1.00 89.56 103 SER A O 1
ATOM 782 N N . PHE A 1 104 ? 15.462 11.343 -29.025 1.00 86.00 104 PHE A N 1
ATOM 783 C CA . PHE A 1 104 ? 15.377 12.611 -29.752 1.00 86.00 104 PHE A CA 1
ATOM 784 C C . PHE A 1 104 ? 16.727 13.117 -30.261 1.00 86.00 104 PHE A C 1
ATOM 786 O O . PHE A 1 104 ? 16.765 14.113 -30.983 1.00 86.00 104 PHE A O 1
ATOM 793 N N . ASP A 1 105 ? 17.822 12.452 -29.905 1.00 85.38 105 ASP A N 1
ATOM 794 C CA . ASP A 1 105 ? 19.138 12.817 -30.398 1.00 85.38 105 ASP A CA 1
ATOM 795 C C . ASP A 1 105 ? 19.267 12.427 -31.881 1.00 85.38 105 ASP A C 1
ATOM 797 O O . ASP A 1 105 ? 19.130 11.266 -32.286 1.00 85.38 105 ASP A O 1
ATOM 801 N N . ALA A 1 106 ? 19.469 13.457 -32.705 1.00 79.44 106 ALA A N 1
ATOM 802 C CA . ALA A 1 106 ? 19.489 13.367 -34.153 1.00 79.44 106 ALA A CA 1
ATOM 803 C C . ALA A 1 106 ? 20.794 12.789 -34.718 1.00 79.44 106 ALA A C 1
ATOM 805 O O . ALA A 1 106 ? 20.876 12.594 -35.934 1.00 79.44 106 ALA A O 1
ATOM 806 N N . GLU A 1 107 ? 21.766 12.465 -33.872 1.00 82.31 107 GLU A N 1
ATOM 807 C CA . GLU A 1 107 ? 23.040 11.876 -34.285 1.00 82.31 107 GLU A CA 1
ATOM 808 C C . GLU A 1 107 ? 23.022 10.340 -34.252 1.00 82.31 107 GLU A C 1
ATOM 810 O O . GLU A 1 107 ? 23.772 9.695 -34.983 1.00 82.31 107 GLU A O 1
ATOM 815 N N . LEU A 1 108 ? 22.118 9.725 -33.478 1.00 82.81 108 LEU A N 1
ATOM 816 C CA . LEU A 1 108 ? 22.045 8.264 -33.368 1.00 82.81 108 LEU A CA 1
ATOM 817 C C . LEU A 1 108 ? 21.450 7.593 -34.609 1.00 82.81 108 LEU A C 1
ATOM 819 O O . LEU A 1 108 ? 20.588 8.146 -35.292 1.00 82.81 108 LEU A O 1
ATOM 823 N N . GLU A 1 109 ? 21.832 6.343 -34.853 1.00 90.56 109 GLU A N 1
ATOM 824 C CA . GLU A 1 109 ? 21.203 5.498 -35.868 1.00 90.56 109 GLU A CA 1
ATOM 825 C C . GLU A 1 109 ? 19.715 5.253 -35.545 1.00 90.56 109 GLU A C 1
ATOM 827 O O . GLU A 1 109 ? 19.320 5.136 -34.381 1.00 90.56 109 GLU A O 1
ATOM 832 N N . THR A 1 110 ? 18.864 5.151 -36.572 1.00 87.62 110 THR A N 1
ATOM 833 C CA . THR A 1 110 ? 17.404 5.002 -36.415 1.00 87.62 110 THR A CA 1
ATOM 834 C C . THR A 1 110 ? 17.018 3.792 -35.559 1.00 87.62 110 THR A C 1
ATOM 836 O O . THR A 1 110 ? 16.092 3.876 -34.753 1.00 87.62 110 THR A O 1
ATOM 839 N N . SER A 1 111 ? 17.746 2.681 -35.695 1.00 87.12 111 SER A N 1
ATOM 840 C CA . SER A 1 111 ? 17.558 1.460 -34.901 1.00 87.12 111 SER A CA 1
ATOM 841 C C . SER A 1 111 ? 17.782 1.708 -33.403 1.00 87.12 111 SER A C 1
ATOM 843 O O . SER A 1 111 ? 16.982 1.277 -32.571 1.00 87.12 111 SER A O 1
ATOM 845 N N . VAL A 1 112 ? 18.821 2.469 -33.056 1.00 87.88 112 VAL A N 1
ATOM 846 C CA . VAL A 1 112 ? 19.181 2.797 -31.672 1.00 87.88 112 VAL A CA 1
ATOM 847 C C . VAL A 1 112 ? 18.191 3.794 -31.068 1.00 87.88 112 VAL A C 1
ATOM 849 O O . VAL A 1 112 ? 17.758 3.620 -29.928 1.00 87.88 112 VAL A O 1
ATOM 852 N N . ARG A 1 113 ? 17.735 4.785 -31.847 1.00 88.50 113 ARG A N 1
ATOM 853 C CA . ARG A 1 113 ? 16.696 5.731 -31.398 1.00 88.50 113 ARG A CA 1
ATOM 854 C C . ARG A 1 113 ? 15.389 5.042 -31.041 1.00 88.50 113 ARG A C 1
ATOM 856 O O . ARG A 1 113 ? 14.783 5.385 -30.028 1.00 88.50 113 ARG A O 1
ATOM 863 N N . LEU A 1 114 ? 14.962 4.064 -31.842 1.00 90.81 114 LEU A N 1
ATOM 864 C CA . LEU A 1 114 ? 13.763 3.274 -31.548 1.00 90.81 114 LEU A CA 1
ATOM 865 C C . LEU A 1 114 ? 13.905 2.509 -30.228 1.00 90.81 114 LEU A C 1
ATOM 867 O O . LEU A 1 114 ? 12.963 2.481 -29.437 1.00 90.81 114 LEU A O 1
ATOM 871 N N . GLY A 1 115 ? 15.089 1.949 -29.961 1.00 88.81 115 GLY A N 1
ATOM 872 C CA . GLY A 1 115 ? 15.401 1.301 -28.687 1.00 88.81 115 GLY A CA 1
ATOM 873 C C . GLY A 1 115 ? 15.253 2.253 -27.499 1.00 88.81 115 GLY A C 1
ATOM 874 O O . GLY A 1 115 ? 14.555 1.934 -26.537 1.00 88.81 115 GLY A O 1
ATOM 875 N N . HIS A 1 116 ? 15.826 3.454 -27.593 1.00 90.75 116 HIS A N 1
ATOM 876 C CA . HIS A 1 116 ? 15.646 4.484 -26.570 1.00 90.75 116 HIS A CA 1
ATOM 877 C C . HIS A 1 116 ? 14.176 4.894 -26.419 1.00 90.75 116 HIS A C 1
ATOM 879 O O . HIS A 1 116 ? 13.662 4.926 -25.305 1.00 90.75 116 HIS A O 1
ATOM 885 N N . GLY A 1 117 ? 13.442 5.097 -27.515 1.00 92.88 117 GLY A N 1
ATOM 886 C CA . GLY A 1 117 ? 12.015 5.428 -27.456 1.00 92.88 117 GLY A CA 1
ATOM 887 C C . GLY A 1 117 ? 11.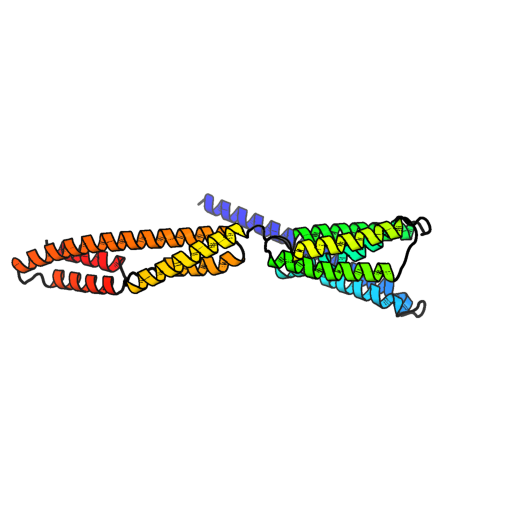202 4.374 -26.692 1.00 92.88 117 GLY A C 1
ATOM 888 O O . GLY A 1 117 ? 10.364 4.715 -25.856 1.00 92.88 117 GLY A O 1
ATOM 889 N N . LEU A 1 118 ? 11.510 3.090 -26.905 1.00 93.50 118 LEU A N 1
ATOM 890 C CA . LEU A 1 118 ? 10.902 1.978 -26.173 1.00 93.50 118 LEU A CA 1
ATOM 891 C C . LEU A 1 118 ? 11.232 2.021 -24.670 1.00 93.50 118 LEU A C 1
ATOM 893 O O . LEU A 1 118 ? 10.337 1.816 -23.851 1.00 93.50 118 LEU A O 1
ATOM 897 N N . LEU A 1 119 ? 12.476 2.339 -24.291 1.00 92.88 119 LEU A N 1
ATOM 898 C CA . LEU A 1 119 ? 12.855 2.529 -22.882 1.00 92.88 119 LEU A CA 1
ATOM 899 C C . LEU A 1 119 ? 12.056 3.663 -22.228 1.00 92.88 119 LEU A C 1
ATOM 901 O O . LEU A 1 119 ? 11.601 3.509 -21.095 1.00 92.88 119 LEU A O 1
ATOM 905 N N . GLY A 1 120 ? 11.798 4.752 -22.955 1.00 94.31 120 GLY A N 1
ATOM 906 C CA . GLY A 1 120 ? 10.933 5.837 -22.488 1.00 94.31 120 GLY A CA 1
ATOM 907 C C . GLY A 1 120 ? 9.500 5.375 -22.200 1.00 94.31 120 GLY A C 1
ATOM 908 O O . GLY A 1 120 ? 8.950 5.681 -21.139 1.00 94.31 120 GLY A O 1
ATOM 909 N N . LEU A 1 121 ? 8.913 4.580 -23.102 1.00 95.56 121 LEU A N 1
ATOM 910 C CA . LEU A 1 121 ? 7.577 3.996 -22.914 1.00 95.56 121 LEU A CA 1
ATOM 911 C C . LEU A 1 121 ? 7.528 3.025 -21.729 1.00 95.56 121 LEU A C 1
ATOM 913 O O . LEU A 1 121 ? 6.563 3.036 -20.958 1.00 95.56 121 LEU A O 1
ATOM 917 N N . ILE A 1 122 ? 8.570 2.210 -21.558 1.00 94.00 122 ILE A N 1
ATOM 918 C CA . ILE A 1 122 ? 8.718 1.327 -20.397 1.00 94.00 122 ILE A CA 1
ATOM 919 C C . ILE A 1 122 ? 8.808 2.165 -19.119 1.00 94.00 122 ILE A C 1
ATOM 921 O O . ILE A 1 122 ? 8.110 1.867 -18.153 1.00 94.00 122 ILE A O 1
ATOM 925 N N . GLY A 1 123 ? 9.592 3.246 -19.119 1.00 95.44 123 GLY A N 1
ATOM 926 C CA . GLY A 1 123 ? 9.693 4.178 -17.997 1.00 95.44 123 GLY A CA 1
ATOM 927 C C . GLY A 1 123 ? 8.334 4.746 -17.591 1.00 95.44 123 GLY A C 1
ATOM 928 O O . GLY A 1 123 ? 7.945 4.645 -16.428 1.00 95.44 123 GLY A O 1
ATOM 929 N N . LEU A 1 124 ? 7.558 5.256 -18.549 1.00 95.88 124 LEU A N 1
ATOM 930 C CA . LEU A 1 124 ? 6.207 5.758 -18.284 1.00 95.88 124 LEU A CA 1
ATOM 931 C C . LEU A 1 124 ? 5.277 4.660 -17.743 1.00 95.88 124 LEU A C 1
ATOM 933 O O . LEU A 1 124 ? 4.553 4.881 -16.773 1.00 95.88 124 LEU A O 1
ATOM 937 N N . SER A 1 125 ? 5.330 3.465 -18.330 1.00 95.38 125 SER A N 1
ATOM 938 C CA . SER A 1 125 ? 4.523 2.320 -17.892 1.00 95.38 125 SER A CA 1
ATOM 939 C C . SER A 1 125 ? 4.860 1.909 -16.457 1.00 95.38 125 SER A C 1
ATOM 941 O O . SER A 1 125 ? 3.957 1.668 -15.659 1.00 95.38 125 SER A O 1
ATOM 943 N N . CYS A 1 126 ? 6.145 1.903 -16.092 1.00 94.88 126 CYS A N 1
ATOM 944 C CA . CYS A 1 126 ? 6.608 1.646 -14.730 1.00 94.88 126 CYS A CA 1
ATOM 945 C C . CYS A 1 126 ? 6.094 2.697 -13.737 1.00 94.88 126 CYS A C 1
ATOM 947 O O . CYS A 1 126 ? 5.664 2.339 -12.640 1.00 94.88 126 CYS A O 1
ATOM 949 N N . TYR A 1 127 ? 6.086 3.979 -14.116 1.00 95.88 127 TYR A N 1
ATOM 950 C CA . TYR A 1 127 ? 5.539 5.042 -13.272 1.00 95.88 127 TYR A CA 1
ATOM 951 C C . TYR A 1 127 ? 4.037 4.845 -13.014 1.00 95.88 127 TYR A C 1
ATOM 953 O O . TYR A 1 127 ? 3.595 4.831 -11.861 1.00 95.88 127 TYR A O 1
ATOM 961 N N . LEU A 1 128 ? 3.256 4.616 -14.073 1.00 94.50 128 LEU A N 1
ATOM 962 C CA . LEU A 1 128 ? 1.812 4.378 -13.967 1.00 94.50 128 LEU A CA 1
ATOM 963 C C . LEU A 1 128 ? 1.508 3.111 -13.156 1.00 94.50 128 LEU A C 1
ATOM 965 O O . LEU A 1 128 ? 0.652 3.110 -12.274 1.00 94.50 128 LEU A O 1
ATOM 969 N N . PHE A 1 129 ? 2.258 2.036 -13.392 1.00 90.69 129 PHE A N 1
ATOM 970 C CA . PHE A 1 129 ? 2.095 0.791 -12.653 1.00 90.69 129 PHE A CA 1
ATOM 971 C C . PHE A 1 129 ? 2.417 0.969 -11.163 1.00 90.69 129 PHE A C 1
ATOM 973 O O . PHE A 1 129 ? 1.595 0.631 -10.312 1.00 90.69 129 PHE A O 1
ATOM 980 N N . SER A 1 130 ? 3.560 1.574 -10.828 1.00 92.19 130 SER A N 1
ATOM 981 C CA . SER A 1 130 ? 3.960 1.853 -9.442 1.00 92.19 130 SER A CA 1
ATOM 982 C C . SER A 1 130 ? 2.926 2.704 -8.700 1.00 92.19 130 SER A C 1
ATOM 984 O O . SER A 1 130 ? 2.547 2.396 -7.564 1.00 92.19 130 SER A O 1
ATOM 986 N N . THR A 1 131 ? 2.409 3.737 -9.368 1.00 87.38 131 THR A N 1
ATOM 987 C CA . THR A 1 131 ? 1.385 4.623 -8.805 1.00 87.38 131 THR A CA 1
ATOM 988 C C . THR A 1 131 ? 0.011 3.979 -8.686 1.00 87.38 131 THR A C 1
ATOM 990 O O . THR A 1 131 ? -0.781 4.462 -7.891 1.00 87.38 131 THR A O 1
ATOM 993 N N . SER A 1 132 ? -0.265 2.884 -9.397 1.00 85.19 132 SER A N 1
ATOM 994 C CA . SER A 1 132 ? -1.499 2.099 -9.243 1.00 85.19 132 SER A CA 1
ATOM 995 C C . SER A 1 132 ? -1.405 0.985 -8.191 1.00 85.19 132 SER A C 1
ATOM 997 O O . SER A 1 132 ? -2.417 0.578 -7.625 1.00 85.19 132 SER A O 1
ATOM 999 N N . VAL A 1 133 ? -0.199 0.462 -7.937 1.00 82.94 133 VAL A N 1
ATOM 1000 C CA . VAL A 1 133 ? 0.007 -0.713 -7.075 1.00 82.94 133 VAL A CA 1
ATOM 1001 C C . VAL A 1 133 ? 0.370 -0.327 -5.644 1.00 82.94 133 VAL A C 1
ATOM 1003 O O . VAL A 1 133 ? -0.126 -0.943 -4.702 1.00 82.94 133 VAL A O 1
ATOM 1006 N N . LEU A 1 134 ? 1.229 0.677 -5.459 1.00 83.38 134 LEU A N 1
ATOM 1007 C CA . LEU A 1 134 ? 1.679 1.126 -4.138 1.00 83.38 134 LEU A CA 1
ATOM 1008 C C . LEU A 1 134 ? 0.831 2.313 -3.651 1.00 83.38 134 LEU A C 1
ATOM 1010 O O . LEU A 1 134 ? 1.338 3.418 -3.464 1.00 83.38 134 LEU A O 1
ATOM 1014 N N . THR A 1 135 ? -0.473 2.088 -3.487 1.00 77.88 135 THR A N 1
ATOM 1015 C CA . THR A 1 135 ? -1.471 3.077 -3.030 1.00 77.88 135 THR A CA 1
ATOM 1016 C C . THR A 1 135 ? -2.299 2.563 -1.855 1.00 77.88 135 THR A C 1
ATOM 1018 O O . THR A 1 135 ? -2.156 1.419 -1.435 1.00 77.88 135 THR A O 1
ATOM 1021 N N . GLY A 1 136 ? -3.175 3.414 -1.313 1.00 70.19 136 GLY A N 1
ATOM 1022 C CA . GLY A 1 136 ? -4.101 3.076 -0.230 1.00 70.19 136 GLY A CA 1
ATOM 1023 C C . GLY A 1 136 ? -3.595 3.561 1.123 1.00 70.19 136 GLY A C 1
ATOM 1024 O O . GLY A 1 136 ? -4.158 4.489 1.686 1.00 70.19 136 GLY A O 1
ATOM 1025 N N . SER A 1 137 ? -2.491 2.999 1.622 1.00 75.44 137 SER A N 1
ATOM 1026 C CA . SER A 1 137 ? -1.943 3.396 2.925 1.00 75.44 137 SER A CA 1
ATOM 1027 C C . SER A 1 137 ? -0.840 4.453 2.812 1.00 75.44 137 SER A C 1
ATOM 1029 O O . SER A 1 137 ? -0.022 4.442 1.888 1.00 75.44 137 SER A O 1
ATOM 1031 N N . LEU A 1 138 ? -0.748 5.335 3.815 1.00 79.88 138 LEU A N 1
ATOM 1032 C CA . LEU A 1 138 ? 0.346 6.308 3.918 1.00 79.88 138 LEU A CA 1
ATOM 1033 C C . LEU A 1 138 ? 1.720 5.621 3.950 1.00 79.88 138 LEU A C 1
ATOM 1035 O O . LEU A 1 138 ? 2.690 6.145 3.408 1.00 79.88 138 LEU A O 1
ATOM 1039 N N . GLN A 1 139 ? 1.813 4.442 4.572 1.00 83.38 139 GLN A N 1
ATOM 1040 C CA . GLN A 1 139 ? 3.048 3.659 4.600 1.00 83.38 139 GLN A CA 1
ATOM 1041 C C . GLN A 1 139 ? 3.441 3.175 3.200 1.00 83.38 139 GLN A C 1
ATOM 1043 O O . GLN A 1 139 ? 4.609 3.298 2.839 1.00 83.38 139 GLN A O 1
ATOM 1048 N N . ALA A 1 140 ? 2.486 2.689 2.397 1.00 83.62 140 ALA A N 1
ATOM 1049 C CA . ALA A 1 140 ? 2.742 2.260 1.023 1.00 83.62 140 ALA A CA 1
ATOM 1050 C C . ALA A 1 140 ? 3.193 3.430 0.138 1.00 83.62 140 ALA A C 1
ATOM 1052 O O . ALA A 1 140 ? 4.167 3.294 -0.601 1.00 83.62 140 ALA A O 1
ATOM 1053 N N . VAL A 1 141 ? 2.552 4.597 0.271 1.00 88.12 141 VAL A N 1
ATOM 1054 C CA . VAL A 1 141 ? 2.923 5.811 -0.475 1.00 88.12 141 VAL A CA 1
ATOM 1055 C C . VAL A 1 141 ? 4.312 6.312 -0.065 1.00 88.12 141 VAL A C 1
ATOM 1057 O O . VAL A 1 141 ? 5.150 6.571 -0.924 1.00 88.12 141 VAL A O 1
ATOM 1060 N N . ARG A 1 142 ? 4.624 6.352 1.237 1.00 91.19 142 ARG A N 1
ATOM 1061 C CA . ARG A 1 142 ? 5.965 6.734 1.718 1.00 91.19 142 ARG A CA 1
ATOM 1062 C C . ARG A 1 142 ? 7.044 5.751 1.288 1.00 91.19 142 ARG A C 1
ATOM 1064 O O . ARG A 1 142 ? 8.126 6.171 0.890 1.00 91.19 142 ARG A O 1
ATOM 1071 N N . PHE A 1 143 ? 6.754 4.452 1.347 1.00 91.94 143 PHE A N 1
ATOM 1072 C CA . PHE A 1 143 ? 7.650 3.415 0.846 1.00 91.94 143 PHE A CA 1
ATOM 1073 C C . PHE A 1 143 ? 7.907 3.594 -0.654 1.00 91.94 143 PHE A C 1
ATOM 1075 O O . PHE A 1 143 ? 9.062 3.592 -1.077 1.00 91.94 143 PHE A O 1
ATOM 1082 N N . ARG A 1 144 ? 6.856 3.853 -1.444 1.00 93.38 144 ARG A N 1
ATOM 1083 C CA . ARG A 1 144 ? 6.983 4.200 -2.864 1.00 93.38 144 ARG A CA 1
ATOM 1084 C C . ARG A 1 144 ? 7.888 5.418 -3.049 1.00 93.38 144 ARG A C 1
ATOM 1086 O O . ARG A 1 144 ? 8.783 5.369 -3.884 1.00 93.38 144 ARG A O 1
ATOM 1093 N N . GLY A 1 145 ? 7.706 6.477 -2.264 1.00 94.19 145 GLY A N 1
ATOM 1094 C CA . GLY A 1 145 ? 8.551 7.673 -2.305 1.00 94.19 145 GLY A CA 1
ATOM 1095 C C . GLY A 1 145 ? 10.030 7.393 -2.002 1.00 94.19 145 GLY A C 1
ATOM 1096 O O . GLY A 1 145 ? 10.904 7.857 -2.732 1.00 94.19 145 GLY A O 1
ATOM 1097 N N . LEU A 1 146 ? 10.332 6.565 -0.995 1.00 95.69 146 LEU A N 1
ATOM 1098 C CA . LEU A 1 146 ? 11.709 6.153 -0.674 1.00 95.69 146 LEU A CA 1
ATOM 1099 C C . LEU A 1 146 ? 12.367 5.365 -1.814 1.00 95.69 146 LEU A C 1
ATOM 1101 O O . LEU A 1 146 ? 13.531 5.591 -2.138 1.00 95.69 146 LEU A O 1
ATOM 1105 N N . VAL A 1 147 ? 11.629 4.455 -2.450 1.00 96.12 147 VAL A N 1
ATOM 1106 C CA . VAL A 1 147 ? 12.151 3.675 -3.580 1.00 96.12 147 VAL A CA 1
ATOM 1107 C C . VAL A 1 147 ? 12.294 4.543 -4.838 1.00 96.12 147 VAL A C 1
ATOM 1109 O O . VAL A 1 147 ? 13.260 4.397 -5.585 1.00 96.12 147 VAL A O 1
ATOM 1112 N N . GLN A 1 148 ? 11.398 5.510 -5.044 1.00 95.75 148 GLN A N 1
ATOM 1113 C CA . GLN A 1 148 ? 11.529 6.496 -6.118 1.00 95.75 148 GLN A CA 1
ATOM 1114 C C . GLN A 1 148 ? 12.735 7.420 -5.933 1.00 95.75 148 GLN A C 1
ATOM 1116 O O . GLN A 1 148 ? 13.337 7.801 -6.932 1.00 95.75 148 GLN A O 1
ATOM 1121 N N . LEU A 1 149 ? 13.143 7.738 -4.697 1.00 96.62 149 LEU A N 1
ATOM 1122 C CA . LEU A 1 149 ? 14.408 8.447 -4.460 1.00 96.62 149 LEU A CA 1
ATOM 1123 C C . LEU A 1 149 ? 15.601 7.645 -4.984 1.00 96.62 149 LEU A C 1
ATOM 1125 O O . LEU A 1 149 ? 16.468 8.216 -5.639 1.00 96.62 149 LEU A O 1
ATOM 1129 N N . LEU A 1 150 ? 15.623 6.328 -4.760 1.00 95.94 150 LEU A N 1
ATOM 1130 C CA . LEU A 1 150 ? 16.667 5.456 -5.303 1.00 95.94 150 LEU A CA 1
ATOM 1131 C C . LEU A 1 150 ? 16.671 5.478 -6.841 1.00 95.94 150 LEU A C 1
ATOM 1133 O O . LEU A 1 150 ? 17.738 5.578 -7.454 1.00 95.94 150 LEU A O 1
ATOM 1137 N N . GLY A 1 151 ? 15.492 5.479 -7.467 1.00 95.25 151 GLY A N 1
ATOM 1138 C CA . GLY A 1 151 ? 15.357 5.667 -8.913 1.00 95.25 151 GLY A CA 1
ATOM 1139 C C . GLY A 1 151 ? 15.855 7.035 -9.391 1.00 95.25 151 GLY A C 1
ATOM 1140 O O . GLY A 1 151 ? 16.617 7.111 -10.353 1.00 95.25 151 GLY A O 1
ATOM 1141 N N . ALA A 1 152 ? 15.500 8.115 -8.692 1.00 96.81 152 ALA A N 1
ATOM 1142 C CA . ALA A 1 152 ? 15.915 9.481 -9.012 1.00 96.81 152 ALA A CA 1
ATOM 1143 C C . ALA A 1 152 ? 17.437 9.671 -8.891 1.00 96.81 152 ALA A C 1
ATOM 1145 O O . ALA A 1 152 ? 18.066 10.250 -9.779 1.00 96.81 152 ALA A O 1
ATOM 1146 N N . THR A 1 153 ? 18.056 9.129 -7.836 1.00 96.69 153 THR A N 1
ATOM 1147 C CA . THR A 1 153 ? 19.518 9.112 -7.686 1.00 96.69 153 THR A CA 1
ATOM 1148 C C . THR A 1 153 ? 20.179 8.311 -8.805 1.00 96.69 153 THR A C 1
ATOM 1150 O O . THR A 1 153 ? 21.156 8.781 -9.383 1.00 96.69 153 THR A O 1
ATOM 1153 N N . SER A 1 154 ? 19.625 7.153 -9.175 1.00 94.19 154 SER A N 1
ATOM 1154 C CA . SER A 1 154 ? 20.147 6.342 -10.285 1.00 94.19 154 SER A CA 1
ATOM 1155 C C . SER A 1 154 ? 20.057 7.081 -11.625 1.00 94.19 154 SER A C 1
ATOM 1157 O O . SER A 1 154 ? 21.024 7.107 -12.382 1.00 94.19 154 SER A O 1
ATOM 1159 N N . ALA A 1 155 ? 18.931 7.746 -11.900 1.00 94.94 155 ALA A N 1
ATOM 1160 C CA . ALA A 1 155 ? 18.750 8.564 -13.100 1.00 94.94 155 ALA A CA 1
ATOM 1161 C C . ALA A 1 155 ? 19.744 9.734 -13.142 1.00 94.94 155 ALA A C 1
ATOM 1163 O O . ALA A 1 155 ? 20.339 10.014 -14.179 1.00 94.94 155 ALA A O 1
ATOM 1164 N N . THR A 1 156 ? 19.982 10.369 -11.993 1.00 94.88 156 THR A N 1
ATOM 1165 C CA . THR A 1 156 ? 20.956 11.459 -11.863 1.00 94.88 156 THR A CA 1
ATOM 1166 C C . THR A 1 156 ? 22.383 10.963 -12.092 1.00 94.88 156 THR A C 1
ATOM 1168 O O . THR A 1 156 ? 23.144 11.608 -12.805 1.00 94.88 156 THR A O 1
ATOM 1171 N N . ALA A 1 157 ? 22.749 9.798 -11.553 1.00 94.56 157 ALA A N 1
ATOM 1172 C CA . ALA A 1 157 ? 24.053 9.189 -11.805 1.00 94.56 157 ALA A CA 1
ATOM 1173 C C . ALA A 1 157 ? 24.259 8.873 -13.297 1.00 94.56 157 ALA A C 1
ATOM 1175 O O . ALA A 1 157 ? 25.334 9.138 -13.837 1.00 94.56 157 ALA A O 1
ATOM 1176 N N . LEU A 1 158 ? 23.224 8.367 -13.981 1.00 91.75 158 LEU A N 1
ATOM 1177 C CA . LEU A 1 158 ? 23.258 8.130 -15.428 1.00 91.75 158 LEU A CA 1
ATOM 1178 C C . LEU A 1 158 ? 23.426 9.426 -16.223 1.00 91.75 158 LEU A C 1
ATOM 1180 O O . LEU A 1 158 ? 24.246 9.459 -17.140 1.00 91.75 158 LEU A O 1
ATOM 1184 N N . LEU A 1 159 ? 22.700 10.484 -15.847 1.00 92.62 159 LEU A N 1
ATOM 1185 C CA . LEU A 1 159 ? 22.835 11.808 -16.452 1.00 92.62 159 LEU A CA 1
ATOM 1186 C C . LEU A 1 159 ? 24.263 12.340 -16.315 1.00 92.62 159 LEU A C 1
ATOM 1188 O O . LEU A 1 159 ? 24.840 12.778 -17.300 1.00 92.62 159 LEU A O 1
ATOM 1192 N N . LEU A 1 160 ? 24.842 12.271 -15.112 1.00 92.44 160 LEU A N 1
ATOM 1193 C CA . LEU A 1 160 ? 26.210 12.733 -14.854 1.00 92.44 160 LEU A CA 1
ATOM 1194 C C . LEU A 1 160 ? 27.264 11.908 -15.600 1.00 92.44 160 LEU A C 1
ATOM 1196 O O . LEU A 1 160 ? 28.318 12.434 -15.943 1.00 92.44 160 LEU A O 1
ATOM 1200 N N . SER A 1 161 ? 26.990 10.625 -15.838 1.00 88.50 161 SER A N 1
ATOM 1201 C CA . SER A 1 161 ? 27.910 9.732 -16.551 1.00 88.50 161 SER A CA 1
ATOM 1202 C C . SER A 1 161 ? 27.909 9.972 -18.061 1.00 88.50 161 SER A C 1
ATOM 1204 O O . SER A 1 161 ? 28.915 9.714 -18.713 1.00 88.50 161 SER A O 1
ATOM 1206 N N . ASN A 1 162 ? 26.795 10.458 -18.616 1.00 83.19 162 ASN A N 1
ATOM 1207 C CA . ASN A 1 162 ? 26.617 10.691 -20.048 1.00 83.19 162 ASN A CA 1
ATOM 1208 C C . ASN A 1 162 ? 26.005 12.078 -20.269 1.00 83.19 162 ASN A C 1
ATOM 1210 O O . ASN A 1 162 ? 24.811 12.211 -20.553 1.00 83.19 162 ASN A O 1
ATOM 1214 N N . LEU A 1 163 ? 26.826 13.120 -20.110 1.00 81.75 163 LEU A N 1
ATOM 1215 C CA . LEU A 1 163 ? 26.396 14.483 -20.404 1.00 81.75 163 LEU A CA 1
ATOM 1216 C C . LEU A 1 163 ? 26.104 14.609 -21.904 1.00 81.75 163 LEU A C 1
ATOM 1218 O O . LEU A 1 163 ? 26.999 14.464 -22.732 1.00 81.75 163 LEU A O 1
ATOM 1222 N N . SER A 1 164 ? 24.845 14.889 -22.230 1.00 80.00 164 SER A N 1
ATOM 1223 C CA . SER A 1 164 ? 24.427 15.324 -23.564 1.00 80.00 164 SER A CA 1
ATOM 1224 C C . SER A 1 164 ? 24.422 16.849 -23.646 1.00 80.00 164 SER A C 1
ATOM 1226 O O . SER A 1 164 ? 24.502 17.536 -22.625 1.00 80.00 164 SER A O 1
ATOM 1228 N N . GLU A 1 165 ? 24.304 17.384 -24.859 1.00 82.81 165 GLU A N 1
ATOM 1229 C CA . GLU A 1 165 ? 24.227 18.823 -25.108 1.00 82.81 165 GLU A CA 1
ATOM 1230 C C . GLU A 1 165 ? 22.815 19.263 -25.538 1.00 82.81 165 GL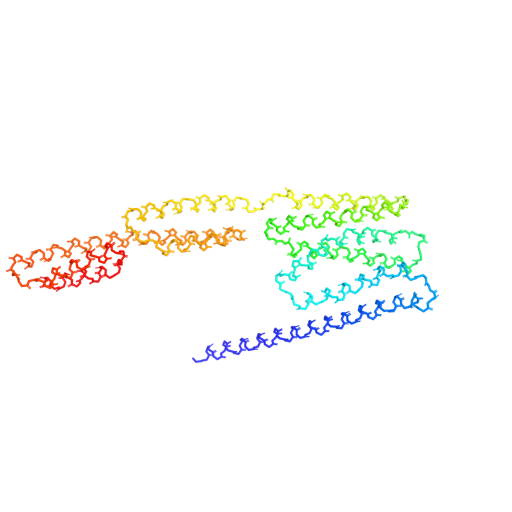U A C 1
ATOM 1232 O O . GLU A 1 165 ? 21.961 18.469 -25.944 1.00 82.81 165 GLU A O 1
ATOM 1237 N N . GLY A 1 166 ? 22.549 20.566 -25.425 1.00 86.19 166 GLY A N 1
ATOM 1238 C CA . GLY A 1 166 ? 21.339 21.191 -25.957 1.00 86.19 166 GLY A CA 1
ATOM 1239 C C . GLY A 1 166 ? 20.035 20.752 -25.281 1.00 86.19 166 GLY A C 1
ATOM 1240 O O . GLY A 1 166 ? 19.918 20.710 -24.054 1.00 86.19 166 GLY A O 1
ATOM 1241 N N . VAL A 1 167 ? 19.011 20.480 -26.098 1.00 86.25 167 VAL A N 1
ATOM 1242 C CA . VAL A 1 167 ? 17.644 20.196 -25.624 1.00 86.25 167 VAL A CA 1
ATOM 1243 C C . VAL A 1 167 ? 17.586 18.898 -24.817 1.00 86.25 167 VAL A C 1
ATOM 1245 O O . VAL A 1 167 ? 16.910 18.871 -23.793 1.00 86.25 167 VAL A O 1
ATOM 1248 N N . VAL A 1 168 ? 18.340 17.868 -25.221 1.00 87.62 168 VAL A N 1
ATOM 1249 C CA . VAL A 1 168 ? 18.383 16.550 -24.558 1.00 87.62 168 VAL A CA 1
ATOM 1250 C C . VAL A 1 168 ? 18.859 16.686 -23.107 1.00 87.62 168 VAL A C 1
ATOM 1252 O O . VAL A 1 168 ? 18.256 16.101 -22.201 1.00 87.62 168 VAL A O 1
ATOM 1255 N N . MET A 1 169 ? 19.869 17.528 -22.862 1.00 89.75 169 MET A N 1
ATOM 1256 C CA . MET A 1 169 ? 20.380 17.828 -21.521 1.00 89.75 169 MET A CA 1
ATOM 1257 C C . MET A 1 169 ? 19.328 18.520 -20.650 1.00 89.75 169 MET A C 1
ATOM 1259 O O . MET A 1 169 ? 19.122 18.140 -19.492 1.00 89.75 169 MET A O 1
ATOM 1263 N N . LEU A 1 170 ? 18.645 19.524 -21.211 1.00 91.06 170 LEU A N 1
ATOM 1264 C CA . LEU A 1 170 ? 17.621 20.297 -20.510 1.00 91.06 170 LEU A CA 1
ATOM 1265 C C . LEU A 1 170 ? 16.443 19.399 -20.111 1.00 91.06 170 LEU A C 1
ATOM 1267 O O . LEU A 1 170 ? 16.014 19.414 -18.957 1.00 91.06 170 LEU A O 1
ATOM 1271 N N . THR A 1 171 ? 15.964 18.566 -21.036 1.00 91.44 171 THR A N 1
ATOM 1272 C CA . THR A 1 171 ? 14.881 17.609 -20.775 1.00 91.44 171 THR A CA 1
ATOM 1273 C C . THR A 1 171 ? 15.288 16.537 -19.767 1.00 91.44 171 THR A C 1
ATOM 1275 O O . THR A 1 171 ? 14.513 16.233 -18.862 1.00 91.44 171 THR A O 1
ATOM 1278 N N . SER A 1 172 ? 16.514 16.012 -19.855 1.00 92.06 172 SER A N 1
ATOM 1279 C CA . SER A 1 172 ? 17.018 15.002 -18.913 1.00 92.06 172 SER A CA 1
ATOM 1280 C C . SER A 1 172 ? 17.174 15.572 -17.501 1.00 92.06 172 SER A C 1
ATOM 1282 O O . SER A 1 172 ? 16.765 14.944 -16.525 1.00 92.06 172 SER A O 1
ATOM 1284 N N . SER A 1 173 ? 17.673 16.805 -17.384 1.00 93.06 173 SER A N 1
ATOM 1285 C CA . SER A 1 173 ? 17.749 17.525 -16.107 1.00 93.06 173 SER A CA 1
ATOM 1286 C C . SER A 1 173 ? 16.356 17.787 -15.530 1.00 93.06 173 SER A C 1
ATOM 1288 O O . SER A 1 173 ? 16.132 17.587 -14.335 1.00 93.06 173 SER A O 1
ATOM 1290 N N . GLY A 1 174 ? 15.396 18.163 -16.382 1.00 94.88 174 GLY A N 1
ATOM 1291 C CA . GLY A 1 174 ? 13.992 18.322 -16.005 1.00 94.88 174 GLY A CA 1
ATOM 1292 C C . GLY A 1 174 ? 13.378 17.036 -15.447 1.00 94.88 174 GLY A C 1
ATOM 1293 O O . GLY A 1 174 ? 12.698 17.085 -14.424 1.00 94.88 174 GLY A O 1
ATOM 1294 N N . ILE A 1 175 ? 13.671 15.879 -16.050 1.00 94.31 175 ILE A N 1
ATOM 1295 C CA . ILE A 1 175 ? 13.227 14.570 -15.543 1.00 94.31 175 ILE A CA 1
ATOM 1296 C C . ILE A 1 175 ? 13.836 14.265 -14.179 1.00 94.31 175 ILE A C 1
ATOM 1298 O O . ILE A 1 175 ? 13.111 13.815 -13.297 1.00 94.31 175 ILE A O 1
ATOM 1302 N N . CYS A 1 176 ? 15.128 14.531 -13.967 1.00 95.69 176 CYS A N 1
ATOM 1303 C CA . CYS A 1 176 ? 15.755 14.330 -12.659 1.00 95.69 176 CYS A CA 1
ATOM 1304 C C . CYS A 1 176 ? 15.084 15.191 -11.579 1.00 95.69 176 CYS A C 1
ATOM 1306 O O . CYS A 1 176 ? 14.724 14.679 -10.518 1.00 95.69 176 CYS A O 1
ATOM 1308 N N . VAL A 1 177 ? 14.849 16.478 -11.861 1.00 96.94 177 VAL A N 1
ATOM 1309 C CA . VAL A 1 177 ? 14.141 17.385 -10.940 1.00 96.94 177 VAL A CA 1
ATOM 1310 C C . VAL A 1 177 ? 12.722 16.886 -10.662 1.00 96.94 177 VAL A C 1
ATOM 1312 O O . VAL A 1 177 ? 12.304 16.842 -9.504 1.00 96.94 177 VAL A O 1
ATOM 1315 N N . LEU A 1 178 ? 11.995 16.459 -11.697 1.00 96.50 178 LEU A N 1
ATOM 1316 C CA . LEU A 1 178 ? 10.651 15.899 -11.564 1.00 96.50 178 LEU A CA 1
ATOM 1317 C C . LEU A 1 178 ? 10.668 14.629 -10.707 1.00 96.50 178 LEU A C 1
ATOM 1319 O O . LEU A 1 178 ? 9.851 14.504 -9.799 1.00 96.50 178 LEU A O 1
ATOM 1323 N N . ALA A 1 179 ? 11.614 13.719 -10.939 1.00 96.31 179 ALA A N 1
ATOM 1324 C CA . ALA A 1 179 ? 11.746 12.475 -10.189 1.00 96.31 179 ALA A CA 1
ATOM 1325 C C . ALA A 1 179 ? 11.973 12.730 -8.693 1.00 96.31 179 ALA A C 1
ATOM 1327 O O . ALA A 1 179 ? 11.303 12.116 -7.861 1.00 96.31 179 ALA A O 1
ATOM 1328 N N . PHE A 1 180 ? 12.838 13.688 -8.337 1.00 97.25 180 PHE A N 1
ATOM 1329 C CA . PHE A 1 180 ? 12.983 14.120 -6.944 1.00 97.25 180 PHE A CA 1
ATOM 1330 C C . PHE A 1 180 ? 11.707 14.767 -6.403 1.00 97.25 180 PHE A C 1
ATOM 1332 O O . PHE A 1 180 ? 11.305 14.458 -5.284 1.00 97.25 180 PHE A O 1
ATOM 1339 N N . GLY A 1 181 ? 11.048 15.629 -7.181 1.00 96.06 181 GLY A N 1
ATOM 1340 C CA . GLY A 1 181 ? 9.797 16.276 -6.781 1.00 96.06 181 GLY A CA 1
ATOM 1341 C C . GLY A 1 181 ? 8.692 15.271 -6.452 1.00 96.06 181 GLY A C 1
ATOM 1342 O O . GLY A 1 181 ? 8.075 15.364 -5.393 1.00 96.06 181 GLY A O 1
ATOM 1343 N N . VAL A 1 182 ? 8.490 14.271 -7.313 1.00 94.31 182 VAL A N 1
ATOM 1344 C CA . VAL A 1 182 ? 7.518 13.189 -7.100 1.00 94.31 182 VAL A CA 1
ATOM 1345 C C . VAL A 1 182 ? 7.892 12.347 -5.881 1.00 94.31 182 VAL A C 1
ATOM 1347 O O . VAL A 1 182 ? 7.041 12.092 -5.030 1.00 94.31 182 VAL A O 1
ATOM 1350 N N . ALA A 1 183 ? 9.163 11.961 -5.745 1.00 94.88 183 ALA A N 1
ATOM 1351 C CA . ALA A 1 183 ? 9.616 11.156 -4.615 1.00 94.88 183 ALA A CA 1
ATOM 1352 C C . ALA A 1 183 ? 9.436 11.889 -3.272 1.00 94.88 183 ALA A C 1
ATOM 1354 O O . ALA A 1 183 ? 8.932 11.315 -2.307 1.00 94.88 183 ALA A O 1
ATOM 1355 N N . LEU A 1 184 ? 9.787 13.178 -3.217 1.00 94.62 184 LEU A N 1
ATOM 1356 C CA . LEU A 1 184 ? 9.589 14.021 -2.037 1.00 94.62 184 LEU A CA 1
ATOM 1357 C C . LEU A 1 184 ? 8.103 14.236 -1.737 1.00 94.62 184 LEU A C 1
ATOM 1359 O O . LEU A 1 184 ? 7.713 14.198 -0.570 1.00 94.62 184 LEU A O 1
ATOM 1363 N N . PHE A 1 185 ? 7.268 14.421 -2.762 1.00 91.62 185 PHE A N 1
ATOM 1364 C CA . PHE A 1 185 ? 5.824 14.541 -2.584 1.00 91.62 185 PHE A CA 1
ATOM 1365 C C . PHE A 1 185 ? 5.214 13.262 -1.999 1.00 91.62 185 PHE A C 1
ATOM 1367 O O . PHE A 1 185 ? 4.390 13.352 -1.099 1.00 91.62 185 PHE A O 1
ATOM 1374 N N . ASP A 1 186 ? 5.656 12.079 -2.420 1.00 91.19 186 ASP A N 1
ATOM 1375 C CA . ASP A 1 186 ? 5.186 10.813 -1.842 1.00 91.19 186 ASP A CA 1
ATOM 1376 C C . ASP A 1 186 ? 5.690 10.588 -0.397 1.00 91.19 186 ASP A C 1
ATOM 1378 O O . ASP A 1 186 ? 4.998 9.983 0.424 1.00 91.19 186 ASP A O 1
ATOM 1382 N N . ILE A 1 187 ? 6.870 11.102 -0.033 1.00 90.00 187 ILE A N 1
ATOM 1383 C CA . ILE A 1 187 ? 7.409 10.996 1.338 1.00 90.00 187 ILE A CA 1
ATOM 1384 C C . ILE A 1 187 ? 6.704 11.966 2.299 1.00 90.00 187 ILE A C 1
ATOM 1386 O O . ILE A 1 187 ? 6.304 11.586 3.407 1.00 90.00 187 ILE A O 1
ATOM 1390 N N . PHE A 1 188 ? 6.578 13.227 1.884 1.00 86.25 188 PHE A N 1
ATOM 1391 C CA . PHE A 1 188 ? 6.107 14.336 2.720 1.00 86.25 188 PHE A CA 1
ATOM 1392 C C . PHE A 1 188 ? 4.642 14.714 2.482 1.00 86.25 188 PHE A C 1
ATOM 1394 O O . PHE A 1 188 ? 4.106 15.569 3.191 1.00 86.25 188 PHE A O 1
ATOM 1401 N N . GLY A 1 189 ? 3.990 14.084 1.506 1.00 77.56 189 GLY A N 1
ATOM 1402 C CA . GLY A 1 189 ? 2.593 14.297 1.159 1.00 77.56 189 GLY A CA 1
ATOM 1403 C C . GLY A 1 189 ? 1.669 14.138 2.360 1.00 77.56 189 GLY A C 1
ATOM 1404 O O . GLY A 1 189 ? 1.925 13.371 3.296 1.00 77.56 189 GLY A O 1
ATOM 1405 N N . LYS A 1 190 ? 0.581 14.911 2.355 1.00 66.31 190 LYS A N 1
ATOM 1406 C CA . LYS A 1 190 ? -0.420 14.840 3.418 1.00 66.31 190 LYS A CA 1
ATOM 1407 C C . LYS A 1 190 ? -1.166 13.516 3.322 1.00 66.31 190 LYS A C 1
ATOM 1409 O O . LYS A 1 190 ? -1.635 13.131 2.260 1.00 66.31 190 LYS A O 1
ATOM 1414 N N . ASP A 1 191 ? -1.296 12.878 4.473 1.00 68.94 191 ASP A N 1
ATOM 1415 C CA . ASP A 1 191 ? -2.166 11.733 4.675 1.00 68.94 191 ASP A CA 1
ATOM 1416 C C . ASP A 1 191 ? -3.628 12.107 4.336 1.00 68.94 191 ASP A C 1
ATOM 1418 O O . ASP A 1 191 ? -4.180 12.977 5.025 1.00 68.94 191 ASP A O 1
ATOM 1422 N N . PRO A 1 192 ? -4.242 11.506 3.296 1.00 66.12 192 PRO A N 1
ATOM 1423 C CA . PRO A 1 192 ? -5.611 11.827 2.898 1.00 66.12 192 PRO A CA 1
ATOM 1424 C C . PRO A 1 192 ? -6.630 11.472 3.990 1.00 66.12 192 PRO A C 1
ATOM 1426 O O . PRO A 1 192 ? -7.578 12.225 4.196 1.00 66.12 192 PRO A O 1
ATOM 1429 N N . ASP A 1 193 ? -6.383 10.425 4.784 1.00 70.62 193 ASP A N 1
ATOM 1430 C CA . ASP A 1 193 ? -7.303 9.983 5.842 1.00 70.62 193 ASP A CA 1
ATOM 1431 C C . ASP A 1 193 ? -6.941 10.568 7.206 1.00 70.62 193 ASP A C 1
ATOM 1433 O O . ASP A 1 193 ? -7.396 10.080 8.243 1.00 70.62 193 ASP A O 1
ATOM 1437 N N . ARG A 1 194 ? -6.104 11.612 7.253 1.00 75.81 194 ARG A N 1
ATOM 1438 C CA . ARG A 1 194 ? -5.652 12.201 8.521 1.00 75.81 194 ARG A CA 1
ATOM 1439 C C . 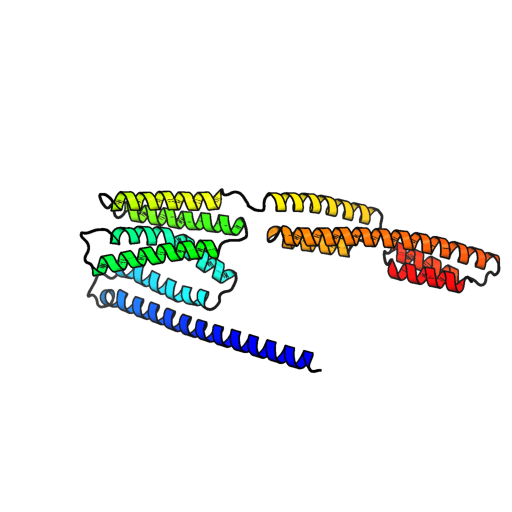ARG A 1 194 ? -6.820 12.574 9.430 1.00 75.81 194 ARG A C 1
ATOM 1441 O O . ARG A 1 194 ? -6.740 12.395 10.645 1.00 75.81 194 ARG A O 1
ATOM 1448 N N . GLU A 1 195 ? -7.884 13.121 8.851 1.00 81.62 195 GLU A N 1
ATOM 1449 C CA . GLU A 1 195 ? -9.086 13.482 9.598 1.00 81.62 195 GLU A CA 1
ATOM 1450 C C . GLU A 1 195 ? -9.830 12.240 10.102 1.00 81.62 195 GLU A C 1
ATOM 1452 O O . GLU A 1 195 ? -10.190 12.190 11.278 1.00 81.62 195 GLU A O 1
ATOM 1457 N N . ALA A 1 196 ? -9.990 11.217 9.258 1.00 81.62 196 ALA A N 1
ATOM 1458 C CA . ALA A 1 196 ? -10.631 9.959 9.633 1.00 81.62 196 ALA A CA 1
ATOM 1459 C C . ALA A 1 196 ? -9.857 9.241 10.751 1.00 81.62 196 ALA A C 1
ATOM 1461 O O . ALA A 1 196 ? -10.447 8.878 11.763 1.00 81.62 196 ALA A O 1
ATOM 1462 N N . ARG A 1 197 ? -8.522 9.155 10.658 1.00 81.75 197 ARG A N 1
ATOM 1463 C CA . ARG A 1 197 ? -7.663 8.601 11.721 1.00 81.75 197 ARG A CA 1
ATOM 1464 C C . ARG A 1 197 ? -7.756 9.392 13.022 1.00 81.75 197 ARG A C 1
ATOM 1466 O O . ARG A 1 197 ? -7.704 8.809 14.103 1.00 81.75 197 ARG A O 1
ATOM 1473 N N . LYS A 1 198 ? -7.896 10.721 12.942 1.00 86.62 198 LYS A N 1
ATOM 1474 C CA . LYS A 1 198 ? -8.089 11.566 14.127 1.00 86.62 198 LYS A CA 1
ATOM 1475 C C . LYS A 1 198 ? -9.429 11.264 14.804 1.00 86.62 198 LYS A C 1
ATOM 1477 O O . LYS A 1 198 ? -9.438 11.090 16.019 1.00 86.62 198 LYS A O 1
ATOM 1482 N N . LYS A 1 199 ? -10.520 11.181 14.034 1.00 89.69 199 LYS A N 1
ATOM 1483 C CA . LYS A 1 199 ? -11.861 10.838 14.543 1.00 89.69 199 LYS A CA 1
ATOM 1484 C C . LYS A 1 199 ? -11.889 9.430 15.139 1.00 89.69 199 LYS A C 1
ATOM 1486 O O . LYS A 1 199 ? -12.321 9.273 16.274 1.00 89.69 199 LYS A O 1
ATOM 1491 N N . PHE A 1 200 ? -11.324 8.453 14.428 1.00 89.31 200 PHE A N 1
ATOM 1492 C CA . PHE A 1 200 ? -11.165 7.079 14.903 1.00 89.31 200 PHE A CA 1
ATOM 1493 C C . PHE A 1 200 ? -10.428 7.025 16.244 1.00 89.31 200 PHE A C 1
ATOM 1495 O O . PHE A 1 200 ? -10.922 6.432 17.195 1.00 89.31 200 PHE A O 1
ATOM 1502 N N . LYS A 1 201 ? -9.280 7.709 16.356 1.00 87.38 201 LYS A N 1
ATOM 1503 C CA . LYS A 1 201 ? -8.518 7.761 17.609 1.00 87.38 201 LYS A CA 1
ATOM 1504 C C . LYS A 1 201 ? -9.345 8.342 18.759 1.00 87.38 201 LYS A C 1
ATOM 1506 O O . LYS A 1 201 ? -9.338 7.779 19.844 1.00 87.38 201 LYS A O 1
ATOM 1511 N N . GLN A 1 202 ? -10.044 9.453 18.526 1.00 93.06 202 GLN A N 1
ATOM 1512 C CA . GLN A 1 202 ? -10.874 10.090 19.553 1.00 93.06 202 GLN A CA 1
ATOM 1513 C C . GLN A 1 202 ? -11.990 9.161 20.043 1.00 93.06 202 GLN A C 1
ATOM 1515 O O . GLN A 1 202 ? -12.162 9.014 21.251 1.00 93.06 202 GLN A O 1
ATOM 1520 N N . LEU A 1 203 ? -12.709 8.513 19.119 1.00 92.19 203 LEU A N 1
ATOM 1521 C CA . LEU A 1 203 ? -13.794 7.598 19.466 1.00 92.19 203 LEU A CA 1
ATOM 1522 C C . LEU A 1 203 ? -13.265 6.350 20.183 1.00 92.19 203 LEU A C 1
ATOM 1524 O O . LEU A 1 203 ? -13.778 5.995 21.240 1.00 92.19 203 LEU A O 1
ATOM 1528 N N . ARG A 1 204 ? -12.189 5.742 19.672 1.00 93.12 204 ARG A N 1
ATOM 1529 C CA . ARG A 1 204 ? -11.514 4.603 20.306 1.00 93.12 204 ARG A CA 1
ATOM 1530 C C . ARG A 1 204 ? -11.121 4.912 21.749 1.00 93.12 204 ARG A C 1
ATOM 1532 O O . ARG A 1 204 ? -11.481 4.151 22.636 1.00 93.12 204 ARG A O 1
ATOM 1539 N N . ASP A 1 205 ? -10.419 6.024 21.976 1.00 93.31 205 ASP A N 1
ATOM 1540 C CA . ASP A 1 205 ? -9.941 6.402 23.310 1.00 93.31 205 ASP A CA 1
ATOM 1541 C C . ASP A 1 205 ? -11.134 6.622 24.273 1.00 93.31 205 ASP A C 1
ATOM 1543 O O . ASP A 1 205 ? -11.070 6.248 25.444 1.00 93.31 205 ASP A O 1
ATOM 1547 N N . SER A 1 206 ? -12.257 7.166 23.778 1.00 96.06 206 SER A N 1
ATOM 1548 C CA . SER A 1 206 ? -13.486 7.315 24.574 1.00 96.06 206 SER A CA 1
ATOM 1549 C C . SER A 1 206 ? -14.188 5.986 24.887 1.00 96.06 206 SER A C 1
ATOM 1551 O O . SER A 1 206 ? -14.634 5.787 26.017 1.00 96.06 206 SER A O 1
ATOM 1553 N N . LEU A 1 207 ? -14.259 5.058 23.925 1.00 94.38 207 LEU A N 1
ATOM 1554 C CA . LEU A 1 207 ? -14.867 3.737 24.112 1.00 94.38 207 LEU A CA 1
ATOM 1555 C C . LEU A 1 207 ? -14.029 2.852 25.031 1.00 94.38 207 LEU A C 1
ATOM 1557 O O . LEU A 1 207 ? -14.585 2.158 25.877 1.00 94.38 207 LEU A O 1
ATOM 1561 N N . GLU A 1 208 ? -12.704 2.910 24.915 1.00 93.12 208 GLU A N 1
ATOM 1562 C CA . GLU A 1 208 ? -11.784 2.199 25.803 1.00 93.12 208 GLU A CA 1
ATOM 1563 C C . GLU A 1 208 ? -11.989 2.632 27.260 1.00 93.12 208 GLU A C 1
ATOM 1565 O O . GLU A 1 208 ? -12.175 1.787 28.138 1.00 93.12 208 GLU A O 1
ATOM 1570 N N . LEU A 1 209 ? -12.063 3.945 27.509 1.00 95.31 209 LEU A N 1
ATOM 1571 C CA . LEU A 1 209 ? -12.365 4.476 28.838 1.00 95.31 209 LEU A CA 1
ATOM 1572 C C . LEU A 1 209 ? -13.744 4.015 29.332 1.00 95.31 209 LEU A C 1
ATOM 1574 O O . LEU A 1 209 ? -13.864 3.527 30.455 1.00 95.31 209 LEU A O 1
ATOM 1578 N N . ARG A 1 210 ? -14.775 4.108 28.483 1.00 95.06 210 ARG A N 1
ATOM 1579 C CA . ARG A 1 210 ? -16.146 3.697 28.823 1.00 95.06 210 ARG A CA 1
ATOM 1580 C C . ARG A 1 210 ? -16.223 2.208 29.178 1.00 95.06 210 ARG A C 1
ATOM 1582 O O . ARG A 1 210 ? -16.866 1.854 30.161 1.00 95.06 210 ARG A O 1
ATOM 1589 N N . ILE A 1 211 ? -15.542 1.334 28.437 1.00 93.56 211 ILE A N 1
ATOM 1590 C CA . ILE A 1 211 ? -15.476 -0.109 28.727 1.00 93.56 211 ILE A CA 1
ATOM 1591 C C . ILE A 1 211 ? -14.788 -0.372 30.071 1.00 93.56 211 ILE A C 1
ATOM 1593 O O . ILE A 1 211 ? -15.273 -1.189 30.856 1.00 93.56 211 ILE A O 1
ATOM 1597 N N . LEU A 1 212 ? -13.685 0.324 30.363 1.00 93.38 212 LEU A N 1
ATOM 1598 C CA . LEU A 1 212 ? -12.990 0.204 31.648 1.00 93.38 212 LEU A CA 1
ATOM 1599 C C . LEU A 1 212 ? -13.883 0.635 32.819 1.00 93.38 212 LEU A C 1
ATOM 1601 O O . LEU A 1 212 ? -13.948 -0.066 33.829 1.00 93.38 212 LEU A O 1
ATOM 1605 N N . GLU A 1 213 ? -14.612 1.743 32.675 1.00 94.69 213 GLU A N 1
ATOM 1606 C CA . GLU A 1 213 ? -15.568 2.213 33.683 1.00 94.69 213 GLU A CA 1
ATOM 1607 C C . GLU A 1 213 ? -16.716 1.222 33.912 1.00 94.69 213 GLU A C 1
ATOM 1609 O O . GLU A 1 213 ? -17.097 0.969 35.055 1.00 94.69 213 GLU A O 1
ATOM 1614 N N . LEU A 1 214 ? -17.270 0.638 32.845 1.00 93.00 214 LEU A N 1
ATOM 1615 C CA . LEU A 1 214 ? -18.347 -0.351 32.944 1.00 93.00 214 LEU A CA 1
ATOM 1616 C C . LEU A 1 214 ? -17.877 -1.639 33.619 1.00 93.00 214 LEU A C 1
ATOM 1618 O O . LEU A 1 214 ? -18.559 -2.140 34.514 1.00 93.00 214 LEU A O 1
ATOM 1622 N N . ARG A 1 215 ? -16.673 -2.115 33.283 1.00 89.38 215 ARG A N 1
ATOM 1623 C CA . ARG A 1 215 ? -16.049 -3.255 33.967 1.00 89.38 215 ARG A CA 1
ATOM 1624 C C . ARG A 1 215 ? -15.804 -2.970 35.447 1.00 89.38 215 ARG A C 1
ATOM 1626 O O . ARG A 1 215 ? -16.052 -3.842 36.273 1.00 89.38 215 ARG A O 1
ATOM 1633 N N . ALA A 1 216 ? -15.391 -1.752 35.804 1.00 89.31 216 ALA A N 1
ATOM 1634 C CA . ALA A 1 216 ? -15.235 -1.349 37.204 1.00 89.31 216 ALA A CA 1
ATOM 1635 C C . ALA A 1 216 ? -16.570 -1.329 37.975 1.00 89.31 216 ALA A C 1
ATOM 1637 O O . ALA A 1 216 ? -16.584 -1.572 39.180 1.00 89.31 216 ALA A O 1
ATOM 1638 N N . LYS A 1 217 ? -17.692 -1.083 37.285 1.00 87.19 217 LYS A N 1
ATOM 1639 C CA . LYS A 1 217 ? -19.057 -1.187 37.835 1.00 87.19 217 LYS A CA 1
ATOM 1640 C C . LYS A 1 217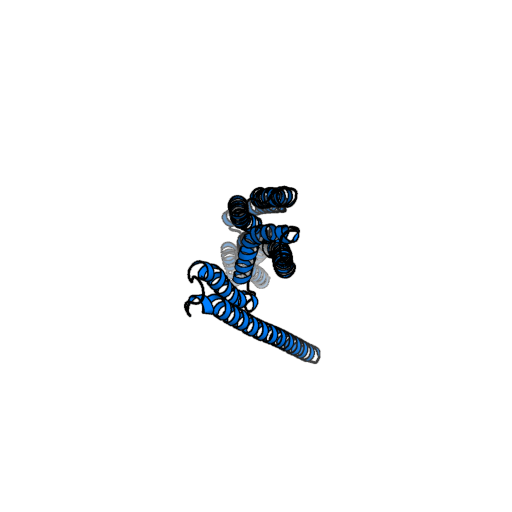 ? -19.604 -2.623 37.859 1.00 87.19 217 LYS A C 1
ATOM 1642 O O . LYS A 1 217 ? -20.730 -2.817 38.301 1.00 87.19 217 LYS A O 1
ATOM 1647 N N . GLY A 1 218 ? -18.838 -3.611 37.392 1.00 83.12 218 GLY A N 1
ATOM 1648 C CA . GLY A 1 218 ? -19.255 -5.015 37.328 1.00 83.12 218 GLY A CA 1
ATOM 1649 C C . GLY A 1 218 ? -20.118 -5.375 36.114 1.00 83.12 218 GLY A C 1
ATOM 1650 O O . GLY A 1 218 ? -20.653 -6.476 36.061 1.00 83.12 218 GLY A O 1
ATOM 1651 N N . ILE A 1 219 ? -20.254 -4.484 35.127 1.00 85.75 219 ILE A N 1
ATOM 1652 C CA . ILE A 1 219 ? -21.043 -4.743 33.917 1.00 85.75 219 ILE A CA 1
ATOM 1653 C C . ILE A 1 219 ? -20.157 -5.446 32.880 1.00 85.75 219 ILE A C 1
ATOM 1655 O O . ILE A 1 219 ? -19.106 -4.928 32.491 1.00 85.75 219 ILE A O 1
ATOM 1659 N N . GLN A 1 220 ? -20.579 -6.626 32.421 1.00 87.12 220 GLN A N 1
ATOM 1660 C CA . GLN A 1 220 ? -19.854 -7.394 31.407 1.00 87.12 220 GLN A CA 1
ATOM 1661 C C . GLN A 1 220 ? -20.134 -6.869 30.000 1.00 87.12 220 GLN A C 1
ATOM 1663 O O . GLN A 1 220 ? -21.248 -6.956 29.502 1.00 87.12 220 GLN A O 1
ATOM 1668 N N . VAL A 1 221 ? -19.091 -6.354 29.351 1.00 90.69 221 VAL A N 1
ATOM 1669 C CA . VAL A 1 221 ? -19.121 -5.773 27.995 1.00 90.69 221 VAL A CA 1
ATOM 1670 C C . VAL A 1 221 ? -18.083 -6.441 27.087 1.00 90.69 221 VAL A C 1
ATOM 1672 O O . VAL A 1 221 ? -17.341 -5.785 26.358 1.00 90.69 221 VAL A O 1
ATOM 1675 N N . ASP A 1 222 ? -17.965 -7.768 27.169 1.00 90.31 222 ASP A N 1
ATOM 1676 C CA . ASP A 1 222 ? -16.887 -8.509 26.499 1.00 90.31 222 ASP A CA 1
ATOM 1677 C C . ASP A 1 222 ? -17.016 -8.537 24.974 1.00 90.31 222 ASP A C 1
ATOM 1679 O O . ASP A 1 222 ? -16.004 -8.485 24.274 1.00 90.31 222 ASP A O 1
ATOM 1683 N N . GLN A 1 223 ? -18.242 -8.537 24.448 1.00 91.19 223 GLN A N 1
ATOM 1684 C CA . GLN A 1 223 ? -18.481 -8.418 23.010 1.00 91.19 223 GLN A CA 1
ATOM 1685 C C . GLN A 1 223 ? -18.034 -7.040 22.495 1.00 91.19 223 GLN A C 1
ATOM 1687 O O . GLN A 1 223 ? -17.234 -6.977 21.560 1.00 91.19 223 GLN A O 1
ATOM 1692 N N . ALA A 1 224 ? -18.444 -5.948 23.146 1.00 92.81 224 ALA A N 1
ATOM 1693 C CA . ALA A 1 224 ? -17.943 -4.607 22.846 1.00 92.81 224 ALA A CA 1
ATOM 1694 C C . ALA A 1 224 ? -16.411 -4.491 22.960 1.00 92.81 224 ALA A C 1
ATOM 1696 O O . ALA A 1 224 ? -15.774 -3.877 22.104 1.00 92.81 224 ALA A O 1
ATOM 1697 N N . ALA A 1 225 ? -15.790 -5.124 23.962 1.00 91.00 225 ALA A N 1
ATOM 1698 C CA . ALA A 1 225 ? -14.332 -5.155 24.097 1.00 91.00 225 ALA A CA 1
ATOM 1699 C C . ALA A 1 225 ? -13.652 -5.924 22.949 1.00 91.00 225 ALA A C 1
ATOM 1701 O O . ALA A 1 225 ? -12.616 -5.491 22.442 1.00 91.00 225 ALA A O 1
ATOM 1702 N N . SER A 1 226 ? -14.248 -7.030 22.493 1.00 94.50 226 SER A N 1
ATOM 1703 C CA . SER A 1 226 ? -13.777 -7.771 21.319 1.00 94.50 226 SER A CA 1
ATOM 1704 C C . SER A 1 226 ? -13.906 -6.951 20.032 1.00 94.50 226 SER A C 1
ATOM 1706 O O . SER A 1 226 ? -13.009 -6.989 19.190 1.00 94.50 226 SER A O 1
ATOM 1708 N N . LEU A 1 227 ? -15.002 -6.204 19.870 1.00 95.31 227 LEU A N 1
ATOM 1709 C CA . LEU A 1 227 ? -15.206 -5.306 18.732 1.00 95.31 227 LEU A CA 1
ATOM 1710 C C . LEU A 1 227 ? -14.199 -4.149 18.745 1.00 95.31 227 LEU A C 1
ATOM 1712 O O . LEU A 1 227 ? -13.614 -3.853 17.706 1.00 95.31 227 LEU A O 1
ATOM 1716 N N . LEU A 1 228 ? -13.926 -3.554 19.912 1.00 93.50 228 LEU A N 1
ATOM 1717 C CA . LEU A 1 228 ? -12.888 -2.531 20.075 1.00 93.50 228 LEU A CA 1
ATOM 1718 C C . LEU A 1 228 ? -11.513 -3.053 19.634 1.00 93.50 228 LEU A C 1
ATOM 1720 O O . LEU A 1 228 ? -10.809 -2.371 18.891 1.00 93.50 228 LEU A O 1
ATOM 1724 N N . GLN A 1 229 ? -11.142 -4.269 20.044 1.00 91.06 229 GLN A N 1
ATOM 1725 C CA . GLN A 1 229 ? -9.872 -4.879 19.644 1.00 91.06 229 GLN A CA 1
ATOM 1726 C C . GLN A 1 229 ? -9.798 -5.109 18.126 1.00 91.06 229 GLN A C 1
ATOM 1728 O O . GLN A 1 229 ? -8.797 -4.760 17.503 1.00 91.06 229 GLN A O 1
ATOM 1733 N N . ASN A 1 230 ? -10.871 -5.621 17.517 1.00 89.94 230 ASN A N 1
ATOM 1734 C CA . ASN A 1 230 ? -10.957 -5.793 16.065 1.00 89.94 230 ASN A CA 1
ATOM 1735 C C . ASN A 1 230 ? -10.832 -4.443 15.328 1.00 89.94 230 ASN A C 1
ATOM 1737 O O . ASN A 1 230 ? -10.045 -4.297 14.395 1.00 89.94 230 ASN A O 1
ATOM 1741 N N . ALA A 1 231 ? -11.522 -3.405 15.810 1.00 90.56 231 ALA A N 1
ATOM 1742 C CA . ALA A 1 231 ? -11.420 -2.060 15.251 1.00 90.56 231 ALA A CA 1
ATOM 1743 C C . ALA A 1 231 ? -9.988 -1.499 15.322 1.00 90.56 231 ALA A C 1
ATOM 1745 O O . ALA A 1 231 ? -9.559 -0.797 14.408 1.00 90.56 231 ALA A O 1
ATOM 1746 N N . ILE A 1 232 ? -9.227 -1.809 16.379 1.00 86.00 232 ILE A N 1
ATOM 1747 C CA . ILE A 1 232 ? -7.813 -1.419 16.497 1.00 86.00 232 ILE A CA 1
ATOM 1748 C C . ILE A 1 232 ? -6.966 -2.094 15.416 1.00 86.00 232 ILE A C 1
ATOM 1750 O O . ILE A 1 232 ? -6.132 -1.423 14.810 1.00 86.00 232 ILE A O 1
ATOM 1754 N N . GLU A 1 233 ? -7.183 -3.381 15.148 1.00 84.19 233 GLU A N 1
ATOM 1755 C CA . GLU A 1 233 ? -6.453 -4.121 14.111 1.00 84.19 233 GLU A CA 1
ATOM 1756 C C . GLU A 1 233 ? -6.752 -3.578 12.707 1.00 84.19 233 GLU A C 1
ATOM 1758 O O . GLU A 1 233 ? -5.830 -3.321 11.925 1.00 84.19 233 GLU A O 1
ATOM 1763 N N . VAL A 1 234 ? -8.028 -3.315 12.412 1.00 83.56 234 VAL A N 1
ATOM 1764 C CA . VAL A 1 234 ? -8.476 -2.795 11.111 1.00 83.56 234 VAL A CA 1
ATOM 1765 C C . VAL A 1 234 ? -8.093 -1.322 10.919 1.00 83.56 234 VAL A C 1
ATOM 1767 O O . VAL A 1 234 ? -7.667 -0.934 9.831 1.00 83.56 234 VAL A O 1
ATOM 1770 N N . GLY A 1 235 ? -8.151 -0.498 11.971 1.00 80.00 235 GLY A N 1
ATOM 1771 C CA . GLY A 1 235 ? -8.035 0.967 11.887 1.00 80.00 235 GLY A CA 1
ATOM 1772 C C . GLY A 1 235 ? -6.678 1.508 11.441 1.00 80.00 235 GLY A C 1
ATOM 1773 O O . GLY A 1 235 ? -6.581 2.662 11.012 1.00 80.00 235 GLY A O 1
ATOM 1774 N N . TYR A 1 236 ? -5.627 0.685 11.485 1.00 67.81 236 TYR A N 1
ATOM 1775 C CA . TYR A 1 236 ? -4.336 1.023 10.877 1.00 67.81 236 TYR A CA 1
ATOM 1776 C C . TYR A 1 236 ? -4.360 0.945 9.347 1.00 67.81 236 TYR A C 1
ATOM 1778 O O . TYR A 1 236 ? -3.619 1.682 8.690 1.00 67.81 236 TYR A O 1
ATOM 1786 N N . THR A 1 237 ? -5.200 0.072 8.794 1.00 72.19 237 THR A N 1
ATOM 1787 C CA . THR A 1 237 ? -5.301 -0.198 7.357 1.00 72.19 237 THR A CA 1
ATOM 1788 C C . THR A 1 237 ? -6.453 0.585 6.738 1.00 72.19 237 THR A C 1
ATOM 1790 O O . THR A 1 237 ? -6.228 1.314 5.774 1.00 72.19 237 THR A O 1
ATOM 1793 N N . ASP A 1 238 ? -7.644 0.501 7.337 1.00 81.94 238 ASP A N 1
ATOM 1794 C CA . ASP A 1 238 ? -8.860 1.184 6.896 1.00 81.94 238 ASP A CA 1
ATOM 1795 C C . ASP A 1 238 ? -9.551 1.885 8.085 1.00 81.94 238 ASP A C 1
ATOM 1797 O O . ASP A 1 238 ? -10.267 1.261 8.874 1.00 81.94 238 ASP A O 1
ATOM 1801 N N . PRO A 1 239 ? -9.350 3.207 8.243 1.00 85.00 239 PRO A N 1
ATOM 1802 C CA . PRO A 1 239 ? -9.995 3.976 9.302 1.00 85.00 239 PRO A CA 1
ATOM 1803 C C . PRO A 1 239 ? -11.524 4.036 9.185 1.00 85.00 239 PRO A C 1
ATOM 1805 O O . PRO A 1 239 ? -12.188 4.242 10.197 1.00 85.00 239 PRO A O 1
ATOM 1808 N N . SER A 1 240 ? -12.087 3.908 7.980 1.00 86.50 240 SER A N 1
ATOM 1809 C CA . SER A 1 240 ? -13.531 4.006 7.742 1.00 86.50 240 SER A CA 1
ATOM 1810 C C . SER A 1 240 ? -14.242 2.727 8.173 1.00 86.50 240 SER A C 1
ATOM 1812 O O . SER A 1 240 ? -15.243 2.775 8.892 1.00 86.50 240 SER A O 1
ATOM 1814 N N . GLU A 1 241 ? -13.697 1.576 7.780 1.00 87.94 241 GLU A N 1
ATOM 1815 C CA . GLU A 1 241 ? -14.186 0.276 8.241 1.00 87.94 241 GLU A CA 1
ATOM 1816 C C . GLU A 1 241 ? -14.065 0.172 9.766 1.00 87.94 241 GLU A C 1
ATOM 1818 O O . GLU A 1 241 ? -15.036 -0.144 10.454 1.00 87.94 241 GLU A O 1
ATOM 1823 N N . ALA A 1 242 ? -12.918 0.568 10.319 1.00 90.56 242 ALA A N 1
ATOM 1824 C CA . ALA A 1 242 ? -12.717 0.574 11.762 1.00 90.56 242 ALA A CA 1
ATOM 1825 C C . ALA A 1 242 ? -13.689 1.500 12.507 1.00 90.56 242 ALA A C 1
ATOM 1827 O O . ALA A 1 242 ? -14.147 1.152 13.594 1.00 90.56 242 ALA A O 1
ATOM 1828 N N . MET A 1 243 ? -14.054 2.648 11.925 1.00 94.12 243 MET A N 1
ATOM 1829 C CA . MET A 1 243 ? -15.084 3.526 12.489 1.00 94.12 243 MET A CA 1
ATOM 1830 C C . MET A 1 243 ? -16.444 2.823 12.576 1.00 94.12 243 MET A C 1
ATOM 1832 O O . MET A 1 243 ? -17.138 2.944 13.581 1.00 94.12 243 MET A O 1
ATOM 1836 N N . THR A 1 244 ? -16.800 2.044 11.553 1.00 95.06 244 THR A N 1
ATOM 1837 C CA . THR A 1 244 ? -18.034 1.243 11.549 1.00 95.06 244 THR A CA 1
ATOM 1838 C C . THR A 1 244 ? -18.026 0.213 12.679 1.00 95.06 244 THR A C 1
ATOM 1840 O O . THR A 1 244 ? -19.014 0.078 13.395 1.00 95.06 244 THR A O 1
ATOM 1843 N N . ILE A 1 245 ? -16.895 -0.464 12.900 1.00 95.88 245 ILE A N 1
ATOM 1844 C CA . ILE A 1 245 ? -16.747 -1.439 13.992 1.00 95.88 245 ILE A CA 1
ATOM 1845 C C . ILE A 1 245 ? -16.839 -0.756 15.367 1.00 95.88 245 ILE A C 1
ATOM 1847 O O . ILE A 1 245 ? -17.459 -1.307 16.275 1.00 95.88 245 ILE A O 1
ATOM 1851 N N . LEU A 1 246 ? -16.276 0.449 15.531 1.00 96.12 246 LEU A N 1
ATOM 1852 C CA . LEU A 1 246 ? -16.415 1.208 16.781 1.00 96.12 246 LEU A CA 1
ATOM 1853 C C . LEU A 1 246 ? -17.873 1.569 17.082 1.00 96.12 246 LEU A C 1
ATOM 1855 O O . LEU A 1 246 ? -18.284 1.450 18.232 1.00 96.12 246 LEU A O 1
ATOM 1859 N N . HIS A 1 247 ? -18.662 1.950 16.075 1.00 96.62 247 HIS A N 1
ATOM 1860 C CA . HIS A 1 247 ? -20.095 2.192 16.267 1.00 96.62 247 HIS A CA 1
ATOM 1861 C C . HIS A 1 247 ? -20.852 0.917 16.654 1.00 96.62 247 HIS A C 1
ATOM 1863 O O . HIS A 1 247 ? -21.671 0.956 17.562 1.00 96.62 247 HIS A O 1
ATOM 1869 N N . LEU A 1 248 ? -20.510 -0.238 16.071 1.00 95.75 248 LEU A N 1
ATOM 1870 C CA . LEU A 1 248 ? -21.078 -1.518 16.514 1.00 95.75 248 LEU A CA 1
ATOM 1871 C C . LEU A 1 248 ? -20.723 -1.840 17.974 1.00 95.75 248 LEU A C 1
ATOM 1873 O O . LEU A 1 248 ? -21.537 -2.414 18.695 1.00 95.75 248 LEU A O 1
ATOM 1877 N N . ALA A 1 249 ? -19.513 -1.489 18.417 1.00 96.19 249 ALA A N 1
ATOM 1878 C CA . ALA A 1 249 ? -19.109 -1.655 19.810 1.00 96.19 249 ALA A CA 1
ATOM 1879 C C . ALA A 1 249 ? -19.898 -0.722 20.744 1.00 96.19 249 ALA A C 1
ATOM 1881 O O . ALA A 1 249 ? -20.276 -1.125 21.841 1.00 96.19 249 ALA A O 1
ATOM 1882 N N . GLU A 1 250 ? -20.154 0.512 20.309 1.00 96.69 250 GLU A N 1
ATOM 1883 C CA . GLU A 1 250 ? -20.976 1.483 21.033 1.00 96.69 250 GLU A CA 1
ATOM 1884 C C . GLU A 1 250 ? -22.427 1.003 21.177 1.00 96.69 250 GLU A C 1
ATOM 1886 O O . GLU A 1 250 ? -22.935 0.939 22.298 1.00 96.69 250 GLU A O 1
ATOM 1891 N N . ASP A 1 251 ? -23.046 0.558 20.082 1.00 96.44 251 ASP A N 1
ATOM 1892 C CA . ASP A 1 251 ? -24.402 -0.002 20.077 1.00 96.44 251 ASP A CA 1
ATOM 1893 C C . ASP A 1 251 ? -24.513 -1.229 21.000 1.00 96.44 251 ASP A C 1
ATOM 1895 O O . ASP A 1 251 ? -25.501 -1.407 21.718 1.00 96.44 251 ASP A O 1
ATOM 1899 N N . ASP A 1 252 ? -23.486 -2.086 21.026 1.00 94.75 252 ASP A N 1
ATOM 1900 C CA . ASP A 1 252 ? -23.449 -3.259 21.901 1.00 94.75 252 ASP A CA 1
ATOM 1901 C C . ASP A 1 252 ? -23.366 -2.883 23.390 1.00 94.75 252 ASP A C 1
ATOM 1903 O O . ASP A 1 252 ? -24.033 -3.503 24.227 1.00 94.75 252 ASP A O 1
ATOM 1907 N N . ILE A 1 253 ? -22.610 -1.830 23.727 1.00 94.62 253 ILE A N 1
ATOM 1908 C CA . ILE A 1 253 ? -22.581 -1.262 25.082 1.00 94.62 253 ILE A CA 1
ATOM 1909 C C . ILE A 1 253 ? -23.972 -0.760 25.471 1.00 94.62 253 ILE A C 1
ATOM 1911 O O . ILE A 1 253 ? -24.449 -1.074 26.563 1.00 94.62 253 ILE A O 1
ATOM 1915 N N . GLU A 1 254 ? -24.631 0.008 24.604 1.00 95.25 254 GLU A N 1
ATOM 1916 C CA . GLU A 1 254 ? -25.962 0.557 24.884 1.00 95.25 254 GLU A CA 1
ATOM 1917 C C . GLU A 1 254 ? -27.006 -0.543 25.069 1.00 95.25 254 GLU A C 1
ATOM 1919 O O . GLU A 1 254 ? -27.767 -0.521 26.038 1.00 95.25 254 GLU A O 1
ATOM 1924 N N . ARG A 1 255 ? -26.978 -1.564 24.209 1.00 92.62 255 ARG A N 1
ATOM 1925 C CA . ARG A 1 255 ? -27.835 -2.747 24.328 1.00 92.62 255 ARG A CA 1
ATOM 1926 C C . ARG A 1 255 ? -27.604 -3.491 25.642 1.00 92.62 255 ARG A C 1
ATOM 1928 O O . ARG A 1 255 ? -28.564 -3.911 26.287 1.00 92.62 255 ARG A O 1
ATOM 1935 N N . THR A 1 256 ? -26.348 -3.652 26.049 1.00 90.81 256 THR A N 1
ATOM 1936 C CA . THR A 1 256 ? -25.990 -4.329 27.304 1.00 90.81 256 THR A CA 1
ATOM 1937 C C . THR A 1 256 ? -26.470 -3.538 28.518 1.00 90.81 256 THR A C 1
ATOM 1939 O O . THR A 1 256 ? -27.010 -4.120 29.458 1.00 90.81 256 THR A O 1
ATOM 1942 N N . LEU A 1 257 ? -26.332 -2.210 28.487 1.00 91.50 257 LEU A N 1
ATOM 1943 C CA . LEU A 1 257 ? -26.830 -1.325 29.539 1.00 91.50 257 LEU A CA 1
ATOM 1944 C C . LEU A 1 257 ? -28.353 -1.376 29.658 1.00 91.50 257 LEU A C 1
ATOM 1946 O O . LEU A 1 257 ? -28.865 -1.513 30.768 1.00 91.50 257 LEU A O 1
ATOM 1950 N N . ALA A 1 258 ? -29.064 -1.318 28.530 1.00 91.38 258 ALA A N 1
ATOM 1951 C CA . ALA A 1 258 ? -30.517 -1.453 28.505 1.00 91.38 258 ALA A CA 1
ATOM 1952 C C . ALA A 1 258 ? -30.957 -2.807 29.084 1.00 91.38 258 ALA A C 1
ATOM 1954 O O . ALA A 1 258 ? -31.771 -2.850 30.001 1.00 91.38 258 ALA A O 1
ATOM 1955 N N . MET A 1 259 ? -30.332 -3.905 28.645 1.00 88.75 259 MET A N 1
ATOM 1956 C CA . MET A 1 259 ? -30.642 -5.248 29.146 1.00 88.75 259 MET A CA 1
ATOM 1957 C C . MET A 1 259 ? -30.347 -5.389 30.647 1.00 88.75 259 MET A C 1
ATOM 1959 O O . MET A 1 259 ? -31.127 -5.997 31.374 1.00 88.75 259 MET A O 1
ATOM 1963 N N . SER A 1 260 ? -29.250 -4.804 31.133 1.00 89.00 260 SER A N 1
ATOM 1964 C CA . SER A 1 260 ? -28.926 -4.788 32.563 1.00 89.00 260 SER A CA 1
ATOM 1965 C C . SER A 1 260 ? -29.961 -4.012 33.384 1.00 89.00 260 SER A C 1
ATOM 1967 O O . SER A 1 260 ? -30.275 -4.426 34.501 1.00 89.00 260 SER A O 1
ATOM 1969 N N . SER A 1 261 ? -30.486 -2.904 32.853 1.00 89.75 261 SER A N 1
ATOM 1970 C CA . SER A 1 261 ? -31.557 -2.134 33.495 1.00 89.75 261 SER A CA 1
ATOM 1971 C C . SER A 1 261 ? -32.840 -2.959 33.574 1.00 89.75 261 SER A C 1
ATOM 1973 O O . SER A 1 261 ? -33.358 -3.171 34.666 1.00 89.75 261 SER A O 1
ATOM 1975 N N . ASP A 1 262 ? -33.284 -3.518 32.447 1.00 91.56 262 ASP A N 1
ATOM 1976 C CA . ASP A 1 262 ? -34.511 -4.320 32.368 1.00 91.56 262 ASP A CA 1
ATOM 1977 C C . ASP A 1 262 ? -34.463 -5.539 33.306 1.00 91.56 262 ASP A C 1
ATOM 1979 O O . ASP A 1 262 ? -35.449 -5.893 33.954 1.00 91.56 262 ASP A O 1
ATOM 1983 N N . ILE A 1 263 ? -33.302 -6.191 33.417 1.00 90.25 263 ILE A N 1
ATOM 1984 C CA . ILE A 1 263 ? -33.113 -7.331 34.322 1.00 90.25 263 ILE A CA 1
ATOM 1985 C C . ILE A 1 263 ? -33.196 -6.907 35.787 1.00 90.25 263 ILE A C 1
ATOM 1987 O O . ILE A 1 263 ? -33.713 -7.669 36.606 1.00 90.25 263 ILE A O 1
ATOM 1991 N N . THR A 1 264 ? -32.719 -5.708 36.121 1.00 90.06 264 THR A N 1
ATOM 1992 C CA . THR A 1 264 ? -32.818 -5.171 37.483 1.00 90.06 264 THR A CA 1
ATOM 1993 C C . THR A 1 264 ? -34.285 -4.970 37.868 1.00 90.06 264 THR A C 1
ATOM 1995 O O . THR A 1 264 ? -34.694 -5.411 38.942 1.00 90.06 264 THR A O 1
ATOM 1998 N N . ASP A 1 265 ? -35.103 -4.442 36.957 1.00 92.88 265 ASP A N 1
ATOM 1999 C CA . ASP A 1 265 ? -36.546 -4.289 37.172 1.00 92.88 265 ASP A CA 1
ATOM 2000 C C . ASP A 1 265 ? -37.242 -5.655 37.334 1.00 92.88 265 ASP A C 1
ATOM 2002 O O . ASP A 1 265 ? -38.033 -5.865 38.258 1.00 92.88 265 ASP A O 1
ATOM 2006 N N . ILE A 1 266 ? -36.898 -6.639 36.489 1.00 91.62 266 ILE A N 1
ATOM 2007 C CA . ILE A 1 266 ? -37.425 -8.014 36.587 1.00 91.62 266 ILE A CA 1
ATOM 2008 C C . ILE A 1 266 ? -37.034 -8.668 37.918 1.00 91.62 266 ILE A C 1
ATOM 2010 O O . ILE A 1 266 ? -37.841 -9.396 38.507 1.00 91.62 266 ILE A O 1
ATOM 2014 N N . ARG A 1 267 ? -35.807 -8.433 38.395 1.00 93.88 267 ARG A N 1
ATOM 2015 C CA . ARG A 1 267 ? -35.327 -8.929 39.686 1.00 93.88 267 ARG A CA 1
ATOM 2016 C C . ARG A 1 267 ? -36.158 -8.358 40.829 1.00 93.88 267 ARG A C 1
ATOM 2018 O O . ARG A 1 267 ? -36.588 -9.129 41.683 1.00 93.88 267 ARG A O 1
ATOM 2025 N N . GLU A 1 268 ? -36.394 -7.046 40.854 1.00 94.19 268 GLU A N 1
ATOM 2026 C CA . GLU A 1 268 ? -37.198 -6.401 41.902 1.00 94.19 268 GLU A CA 1
ATOM 2027 C C . GLU A 1 268 ? -38.625 -6.956 41.944 1.00 94.19 268 GLU A C 1
ATOM 2029 O O . GLU A 1 268 ? -39.153 -7.275 43.012 1.00 94.19 268 GLU A O 1
ATOM 2034 N N . ASP A 1 269 ? -39.229 -7.139 40.774 1.00 92.88 269 ASP A N 1
ATOM 2035 C CA . ASP A 1 269 ? -40.541 -7.757 40.614 1.00 92.88 269 ASP A CA 1
ATOM 2036 C C . ASP A 1 269 ? -40.584 -9.205 41.118 1.00 92.88 269 ASP A C 1
ATOM 2038 O O . ASP A 1 269 ? -41.531 -9.614 41.796 1.00 92.88 269 ASP A O 1
ATOM 2042 N N . ALA A 1 270 ? -39.571 -10.003 40.770 1.00 91.62 270 ALA A N 1
ATOM 2043 C CA . ALA A 1 270 ? -39.459 -11.383 41.224 1.00 91.62 270 ALA A CA 1
ATOM 2044 C C . ALA A 1 270 ? -39.235 -11.452 42.741 1.00 91.62 270 ALA A C 1
ATOM 2046 O O . ALA A 1 270 ? -39.844 -12.289 43.404 1.00 91.62 270 ALA A O 1
ATOM 2047 N N . ALA A 1 271 ? -38.417 -10.559 43.301 1.00 92.50 271 ALA A N 1
ATOM 2048 C CA . ALA A 1 271 ? -38.143 -10.496 44.732 1.00 92.50 271 ALA A CA 1
ATOM 2049 C C . ALA A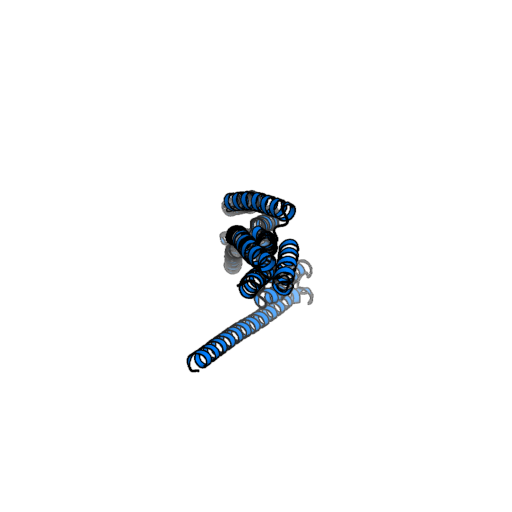 1 271 ? -39.404 -10.170 45.547 1.00 92.50 271 ALA A C 1
ATOM 2051 O O . ALA A 1 271 ? -39.651 -10.826 46.559 1.00 92.50 271 ALA A O 1
ATOM 2052 N N . LYS A 1 272 ? -40.239 -9.227 45.081 1.00 92.50 272 LYS A N 1
ATOM 2053 C CA . LYS A 1 272 ? -41.534 -8.913 45.713 1.00 92.50 272 LYS A CA 1
ATOM 2054 C C . LYS A 1 272 ? -42.456 -10.130 45.744 1.00 92.50 272 LYS A C 1
ATOM 2056 O O . LYS A 1 272 ? -42.918 -10.509 46.815 1.00 92.50 272 LYS A O 1
ATOM 2061 N N . ALA A 1 273 ? -42.645 -10.791 44.599 1.00 88.50 273 ALA A N 1
ATOM 2062 C CA . ALA A 1 273 ? -43.495 -11.980 44.509 1.00 88.50 273 ALA A CA 1
ATOM 2063 C C . ALA A 1 273 ? -43.000 -13.120 45.418 1.00 88.50 273 ALA A C 1
ATOM 2065 O O . ALA A 1 273 ? -43.791 -13.773 46.092 1.00 88.50 273 ALA A O 1
ATOM 2066 N N . VAL A 1 274 ? -41.682 -13.349 45.466 1.00 88.88 274 VAL A N 1
ATOM 2067 C CA . VAL A 1 274 ? -41.080 -14.367 46.341 1.00 88.88 274 VAL A CA 1
ATOM 2068 C C . VAL A 1 274 ? -41.279 -14.028 47.821 1.00 88.88 274 VAL A C 1
ATOM 2070 O O . VAL A 1 274 ? -41.576 -14.935 48.594 1.00 88.88 274 VAL A O 1
ATOM 2073 N N . SER A 1 275 ? -41.146 -12.756 48.212 1.00 87.62 275 SER A N 1
ATOM 2074 C CA . SER A 1 275 ? -41.374 -12.309 49.594 1.00 87.62 275 SER A CA 1
ATOM 2075 C C . SER A 1 275 ? -42.824 -12.529 50.027 1.00 87.62 275 SER A C 1
ATOM 2077 O O . SER A 1 275 ? -43.061 -13.101 51.085 1.00 87.62 275 SER A O 1
ATOM 2079 N N . GLU A 1 276 ? -43.790 -12.137 49.192 1.00 87.06 276 GLU A N 1
ATOM 2080 C CA . GLU A 1 276 ? -45.220 -12.333 49.470 1.00 87.06 276 GLU A CA 1
ATOM 2081 C C . GLU A 1 276 ? -45.578 -13.822 49.614 1.00 87.06 276 GLU A C 1
ATOM 2083 O O . GLU A 1 276 ? -46.367 -14.202 50.479 1.00 87.06 276 GLU A O 1
ATOM 2088 N N . ALA A 1 277 ? -44.977 -14.689 48.794 1.00 84.50 277 ALA A N 1
ATOM 2089 C CA . ALA A 1 277 ? -45.201 -16.131 48.858 1.00 84.50 277 ALA A CA 1
ATOM 2090 C C . ALA A 1 277 ? -44.626 -16.774 50.132 1.00 84.50 277 ALA A C 1
ATOM 2092 O O . ALA A 1 277 ? -45.239 -17.689 50.689 1.00 84.50 277 ALA A O 1
ATOM 2093 N N . ASP A 1 278 ? -43.462 -16.305 50.595 1.00 81.38 278 ASP A N 1
ATOM 2094 C CA . ASP A 1 278 ? -42.828 -16.792 51.826 1.00 81.38 278 ASP A CA 1
ATOM 2095 C C . ASP A 1 278 ? -43.646 -16.406 53.072 1.00 81.38 278 ASP A C 1
ATOM 2097 O O . ASP A 1 278 ? -43.803 -17.228 53.979 1.00 81.38 278 ASP A O 1
ATOM 2101 N N . ASP A 1 279 ? -44.261 -15.216 53.065 1.00 81.56 279 ASP A N 1
ATOM 2102 C CA . ASP A 1 279 ? -45.158 -14.740 54.129 1.00 81.56 279 ASP A CA 1
ATOM 2103 C C . ASP A 1 279 ? -46.443 -15.586 54.251 1.00 81.56 279 ASP A C 1
ATOM 2105 O O . ASP A 1 279 ? -46.975 -15.765 55.350 1.00 81.56 279 ASP A O 1
ATOM 2109 N N . ILE A 1 280 ? -46.950 -16.131 53.137 1.00 77.81 280 ILE A N 1
ATOM 2110 C CA . ILE A 1 280 ? -48.171 -16.957 53.106 1.00 77.81 280 ILE A CA 1
ATOM 2111 C C . ILE A 1 280 ? -47.871 -18.411 53.491 1.00 77.81 280 ILE A C 1
ATOM 2113 O O . ILE A 1 280 ? -48.634 -19.027 54.243 1.00 77.81 280 ILE A O 1
ATOM 2117 N N . ALA A 1 281 ? -46.789 -18.987 52.961 1.00 68.25 281 ALA A N 1
ATOM 2118 C CA . ALA A 1 281 ? -46.421 -20.370 53.225 1.00 68.25 281 ALA A CA 1
ATOM 2119 C C . ALA A 1 281 ? -44.890 -20.571 53.218 1.00 68.25 281 ALA A C 1
ATOM 2121 O O . ALA A 1 281 ? -44.262 -20.448 52.164 1.00 68.25 281 ALA A O 1
ATOM 2122 N N . PRO A 1 282 ? -44.284 -21.075 54.316 1.00 64.19 282 PRO A N 1
ATOM 2123 C CA . PRO A 1 282 ? -42.834 -21.325 54.415 1.00 64.19 282 PRO A CA 1
ATOM 2124 C C . PRO A 1 282 ? -42.310 -22.458 53.497 1.00 64.19 282 PRO A C 1
ATOM 2126 O O . PRO A 1 282 ? -41.178 -22.938 53.627 1.00 64.19 282 PRO A O 1
ATOM 2129 N N . THR A 1 283 ? -43.134 -22.936 52.562 1.00 59.84 283 THR A N 1
ATOM 2130 C CA . THR A 1 283 ? -42.798 -23.915 51.522 1.00 59.84 283 THR A CA 1
ATOM 2131 C C . THR A 1 283 ? -42.243 -23.287 50.237 1.00 59.84 283 THR A C 1
ATOM 2133 O O . THR A 1 283 ? -41.778 -24.030 49.371 1.00 59.84 283 THR A O 1
ATOM 2136 N N . ALA A 1 284 ? -42.177 -21.954 50.116 1.00 67.81 284 ALA A N 1
ATOM 2137 C CA . ALA A 1 284 ? -41.638 -21.242 48.945 1.00 67.81 284 ALA A CA 1
ATOM 2138 C C . ALA A 1 284 ? -40.096 -21.326 48.774 1.00 67.81 284 ALA A C 1
ATOM 2140 O O . ALA A 1 284 ? -39.501 -20.619 47.957 1.00 67.81 284 ALA A O 1
ATOM 2141 N N . LYS A 1 285 ? -39.415 -22.255 49.467 1.00 81.19 285 LYS A N 1
ATOM 2142 C CA . LYS A 1 285 ? -37.948 -22.451 49.419 1.00 81.19 285 LYS A CA 1
ATOM 2143 C C . LYS A 1 285 ? -37.376 -22.590 48.006 1.00 81.19 285 LYS A C 1
ATOM 2145 O O . LYS A 1 285 ? -36.225 -22.228 47.767 1.00 81.19 285 LYS A O 1
ATOM 2150 N N . LYS A 1 286 ? -38.150 -23.143 47.066 1.00 85.12 286 LYS A N 1
ATOM 2151 C CA . LYS A 1 286 ? -37.719 -23.302 45.671 1.00 85.12 286 LYS A CA 1
ATOM 2152 C C . LYS A 1 286 ? -37.640 -21.958 44.941 1.00 85.12 286 LYS A C 1
ATOM 2154 O O . LYS A 1 286 ? -36.670 -21.741 44.221 1.00 85.12 286 LYS A O 1
ATOM 2159 N N . ALA A 1 287 ? -38.620 -21.077 45.142 1.00 86.88 287 ALA A N 1
ATOM 2160 C CA . ALA A 1 287 ? -38.653 -19.754 44.526 1.00 86.88 287 ALA A CA 1
ATOM 2161 C C . ALA A 1 287 ? -37.510 -18.878 45.066 1.00 86.88 287 ALA A C 1
ATOM 2163 O O . ALA A 1 287 ? -36.744 -18.321 44.282 1.00 86.88 287 ALA A O 1
ATOM 2164 N N . MET A 1 288 ? -37.294 -18.903 46.387 1.00 87.62 288 MET A N 1
ATOM 2165 C CA . MET A 1 288 ? -36.161 -18.235 47.039 1.00 87.62 288 MET A CA 1
ATOM 2166 C C . MET A 1 288 ? -34.808 -18.723 46.500 1.00 87.62 288 MET A C 1
ATOM 2168 O O . MET A 1 288 ? -33.951 -17.923 46.138 1.00 87.62 288 MET A O 1
ATOM 2172 N N . ARG A 1 289 ? -34.617 -20.044 46.365 1.00 91.25 289 ARG A N 1
ATOM 2173 C CA . ARG A 1 289 ? -33.368 -20.605 45.824 1.00 91.25 289 ARG A CA 1
ATOM 2174 C C . ARG A 1 289 ? -33.092 -20.149 44.389 1.00 91.25 289 ARG A C 1
ATOM 2176 O O . ARG A 1 289 ? -31.937 -19.900 44.058 1.00 91.25 289 ARG A O 1
ATOM 2183 N N . LEU A 1 290 ? -34.125 -20.066 43.548 1.00 92.25 290 LEU A N 1
ATOM 2184 C CA . LEU A 1 290 ? -33.997 -19.591 42.167 1.00 92.25 290 LEU A CA 1
ATOM 2185 C C . LEU A 1 290 ? -33.659 -18.100 42.112 1.00 92.25 290 LEU A C 1
ATOM 2187 O O . LEU A 1 290 ? -32.815 -17.721 41.307 1.00 92.25 290 LEU A O 1
ATOM 2191 N N . LEU A 1 291 ? -34.251 -17.286 42.992 1.00 92.44 291 LEU A N 1
ATOM 2192 C CA . LEU A 1 291 ? -33.927 -15.865 43.124 1.00 92.44 291 LEU A CA 1
ATOM 2193 C C . LEU A 1 291 ? -32.452 -15.672 43.512 1.00 92.44 291 LEU A C 1
ATOM 2195 O O . LEU A 1 291 ? -31.716 -14.992 42.809 1.00 92.44 291 LEU A O 1
ATOM 2199 N N . THR A 1 292 ? -31.984 -16.354 44.565 1.00 93.56 292 THR A N 1
ATOM 2200 C CA . THR A 1 292 ? -30.577 -16.282 45.003 1.00 93.56 292 THR A CA 1
ATOM 2201 C C . THR A 1 292 ? -29.608 -16.798 43.940 1.00 93.56 292 THR A C 1
ATOM 2203 O O . THR A 1 292 ? -28.489 -16.303 43.821 1.00 93.56 292 THR A O 1
ATOM 2206 N N . GLN A 1 293 ? -30.003 -17.817 43.174 1.00 93.81 293 GLN A N 1
ATOM 2207 C CA . GLN A 1 293 ? -29.189 -18.294 42.061 1.00 93.81 293 GLN A CA 1
ATOM 2208 C C . GLN A 1 293 ? -29.132 -17.254 40.936 1.00 93.81 293 GLN A C 1
ATOM 2210 O O . GLN A 1 293 ? -28.051 -17.016 40.413 1.00 93.81 293 GLN A O 1
ATOM 2215 N N . GLY A 1 294 ? -30.254 -16.606 40.607 1.00 93.12 294 GLY A N 1
ATOM 2216 C CA . GLY A 1 294 ? -30.299 -15.518 39.628 1.00 93.12 294 GLY A CA 1
ATOM 2217 C C . GLY A 1 294 ? -29.421 -14.335 40.030 1.00 93.12 294 GLY A C 1
ATOM 2218 O O . GLY A 1 294 ? -28.673 -13.834 39.199 1.00 93.12 294 GLY A O 1
ATOM 2219 N N . ASP A 1 295 ? -29.428 -13.964 41.313 1.00 92.44 295 ASP A N 1
ATOM 2220 C CA . ASP A 1 295 ? -28.553 -12.918 41.855 1.00 92.44 295 ASP A CA 1
ATOM 2221 C C . ASP A 1 295 ? -27.069 -13.251 41.640 1.00 92.44 295 ASP A C 1
ATOM 2223 O O . ASP A 1 295 ? -26.303 -12.395 41.203 1.00 92.44 295 ASP A O 1
ATOM 2227 N N . ARG A 1 296 ? -26.671 -14.512 41.858 1.00 92.12 296 ARG A N 1
ATOM 2228 C CA . ARG A 1 296 ? -25.297 -14.963 41.581 1.00 92.12 296 ARG A CA 1
ATOM 2229 C C . ARG A 1 296 ? -24.952 -14.910 40.099 1.00 92.12 296 ARG A C 1
ATOM 2231 O O . ARG A 1 296 ? -23.868 -14.454 39.763 1.00 92.12 296 ARG A O 1
ATOM 2238 N N . GLU A 1 297 ? -25.835 -15.376 39.217 1.00 89.75 297 GLU A N 1
ATOM 2239 C CA . GLU A 1 297 ? -25.579 -15.313 37.770 1.00 89.75 297 GLU A CA 1
ATOM 2240 C C . GLU A 1 297 ? -25.492 -13.861 37.277 1.00 89.75 297 GLU A C 1
ATOM 2242 O O . GLU A 1 297 ? -24.679 -13.553 36.407 1.00 89.75 297 GLU A O 1
ATOM 2247 N N . MET A 1 298 ? -26.269 -12.949 37.872 1.00 87.12 298 MET A N 1
ATOM 2248 C CA . MET A 1 298 ? -26.208 -11.515 37.586 1.00 87.12 298 MET A CA 1
ATOM 2249 C C . MET A 1 298 ? -24.877 -10.901 38.044 1.00 87.12 298 MET A C 1
ATOM 2251 O O . MET A 1 298 ? -24.263 -10.158 37.283 1.00 87.12 298 MET A O 1
ATOM 2255 N N . GLU A 1 299 ? -24.391 -11.250 39.241 1.00 84.50 299 GLU A N 1
ATOM 2256 C CA . GLU A 1 299 ? -23.058 -10.855 39.735 1.00 84.50 299 GLU A CA 1
ATOM 2257 C C . GLU A 1 299 ? -21.921 -11.428 38.875 1.00 84.50 299 GLU A C 1
ATOM 2259 O O . GLU A 1 299 ? -20.889 -10.784 38.685 1.00 84.50 299 GLU A O 1
ATOM 2264 N N . LEU A 1 300 ? -22.116 -12.628 38.323 1.00 83.88 300 LEU A N 1
ATOM 2265 C CA . LEU A 1 300 ? -21.208 -13.265 37.368 1.00 83.88 300 LEU A CA 1
ATOM 2266 C C . LEU A 1 300 ? -21.384 -12.746 35.933 1.00 83.88 300 LEU A C 1
ATOM 2268 O O . LEU A 1 300 ? -20.684 -13.227 35.045 1.00 83.88 300 LEU A O 1
ATOM 2272 N N . GLY A 1 301 ? -22.291 -11.790 35.702 1.00 79.56 301 GLY A N 1
ATOM 2273 C CA . GLY A 1 301 ? -22.558 -11.128 34.424 1.00 79.56 301 GLY A CA 1
ATOM 2274 C C . GLY A 1 301 ? -23.273 -11.967 33.359 1.00 79.56 301 GLY A C 1
ATOM 2275 O O . GLY A 1 301 ? -23.467 -11.487 32.240 1.00 79.56 301 GLY A O 1
ATOM 2276 N N . SER A 1 302 ? -23.768 -13.165 33.698 1.00 85.31 302 SER A N 1
ATOM 2277 C CA . SER A 1 302 ? -24.659 -13.935 32.819 1.00 85.31 302 SER A CA 1
ATOM 2278 C C . SER A 1 302 ? -26.089 -13.391 32.885 1.00 85.31 302 SER A C 1
ATOM 2280 O O . SER A 1 302 ? -27.009 -13.987 33.449 1.00 85.31 302 SER A O 1
ATOM 2282 N N . LEU A 1 303 ? -26.280 -12.217 32.282 1.00 86.31 303 LEU A N 1
ATOM 2283 C CA . LEU A 1 303 ? -27.544 -11.477 32.280 1.00 86.31 303 LEU A CA 1
ATOM 2284 C C . LEU A 1 303 ? -28.729 -12.327 31.781 1.00 86.31 303 LEU A C 1
ATOM 2286 O O . LEU A 1 303 ? -29.812 -12.308 32.363 1.00 86.31 303 LEU A O 1
ATOM 2290 N N . ARG A 1 304 ? -28.522 -13.136 30.737 1.00 87.00 304 ARG A N 1
ATOM 2291 C CA . ARG A 1 304 ? -29.586 -13.969 30.155 1.00 87.00 304 ARG A CA 1
ATOM 2292 C C . ARG A 1 304 ? -30.006 -15.120 31.071 1.00 87.00 304 ARG A C 1
ATOM 2294 O O . ARG A 1 304 ? -31.194 -15.436 31.155 1.00 87.00 304 ARG A O 1
ATOM 2301 N N . ASP A 1 305 ? -29.050 -15.738 31.761 1.00 90.00 305 ASP A N 1
ATOM 2302 C CA . ASP A 1 305 ? -29.342 -16.808 32.716 1.00 90.00 305 ASP A CA 1
ATOM 2303 C C . ASP A 1 305 ? -30.001 -16.250 33.979 1.00 90.00 305 ASP A C 1
ATOM 2305 O O . ASP A 1 305 ? -30.979 -16.828 34.466 1.00 90.00 305 ASP A O 1
ATOM 2309 N N . ALA A 1 306 ? -29.542 -15.084 34.446 1.00 90.88 306 ALA A N 1
ATOM 2310 C CA . ALA A 1 306 ? -30.159 -14.349 35.543 1.00 90.88 306 ALA A CA 1
ATOM 2311 C C . ALA A 1 306 ? -31.634 -14.026 35.246 1.00 90.88 306 ALA A C 1
ATOM 2313 O O . ALA A 1 306 ? -32.508 -14.370 36.043 1.00 90.88 306 ALA A O 1
ATOM 2314 N N . GLU A 1 307 ? -31.943 -13.476 34.065 1.00 92.94 307 GLU A N 1
ATOM 2315 C CA . GLU A 1 307 ? -33.322 -13.179 33.653 1.00 92.94 307 GLU A CA 1
ATOM 2316 C C . GLU A 1 307 ? -34.216 -14.432 33.686 1.00 92.94 307 GLU A C 1
ATOM 2318 O O . GLU A 1 307 ? -35.319 -14.417 34.245 1.00 92.94 307 GLU A O 1
ATOM 2323 N N . MET A 1 308 ? -33.740 -15.549 33.120 1.00 94.44 308 MET A N 1
ATOM 2324 C CA . MET A 1 308 ? -34.481 -16.815 33.129 1.00 94.44 308 MET A CA 1
ATOM 2325 C C . MET A 1 308 ? -34.750 -17.314 34.551 1.00 94.44 308 MET A C 1
ATOM 2327 O O . MET A 1 308 ? -35.831 -17.849 34.820 1.00 94.44 308 MET A O 1
ATOM 2331 N N . LEU A 1 309 ? -33.782 -17.167 35.457 1.00 94.19 309 LEU A N 1
ATOM 2332 C CA . LEU A 1 309 ? -33.917 -17.561 36.857 1.00 94.19 309 LEU A CA 1
ATOM 2333 C C . LEU A 1 309 ? -34.912 -16.667 37.601 1.00 94.19 309 LEU A C 1
ATOM 2335 O O . LEU A 1 309 ? -35.774 -17.205 38.297 1.00 94.19 309 LEU A O 1
ATOM 2339 N N . PHE A 1 310 ? -34.886 -15.349 37.385 1.00 94.38 310 PHE A N 1
ATOM 2340 C CA . PHE A 1 310 ? -35.853 -14.420 37.979 1.00 94.38 310 PHE A CA 1
ATOM 2341 C C . PHE A 1 310 ? -37.284 -14.689 37.500 1.00 94.38 310 PHE A C 1
ATOM 2343 O O . PHE A 1 310 ? -38.204 -14.795 38.316 1.00 94.38 310 PHE A O 1
ATOM 2350 N N . ARG A 1 311 ? -37.490 -14.921 36.196 1.00 93.62 311 ARG A N 1
ATOM 2351 C CA . ARG A 1 311 ? -38.812 -15.297 35.659 1.00 93.62 311 ARG A CA 1
ATOM 2352 C C . ARG A 1 311 ? -39.315 -16.624 36.241 1.00 93.62 311 ARG A C 1
ATOM 2354 O O . ARG A 1 311 ? -40.490 -16.735 36.604 1.00 93.62 311 ARG A O 1
ATOM 2361 N N . LYS A 1 312 ? -38.440 -17.630 36.376 1.00 92.69 312 LYS A N 1
ATOM 2362 C CA . LYS A 1 312 ? -38.778 -18.919 37.013 1.00 92.69 312 LYS A CA 1
ATOM 2363 C C . LYS A 1 312 ? -39.082 -18.764 38.502 1.00 92.69 312 LYS A C 1
ATOM 2365 O O . LYS A 1 312 ? -39.997 -19.423 38.987 1.00 92.69 312 LYS A O 1
ATOM 2370 N N . ALA A 1 313 ? -38.347 -17.909 39.213 1.00 91.06 313 ALA A N 1
ATOM 2371 C CA . ALA A 1 313 ? -38.595 -17.612 40.620 1.00 91.06 313 ALA A CA 1
ATOM 2372 C C . ALA A 1 313 ? -39.994 -17.009 40.809 1.00 91.06 313 ALA A C 1
ATOM 2374 O O . ALA A 1 313 ? -40.773 -17.547 41.591 1.00 91.06 313 ALA A O 1
ATOM 2375 N N . LYS A 1 314 ? -40.357 -15.998 40.005 1.00 90.75 314 LYS A N 1
ATOM 2376 C CA . LYS A 1 314 ? -41.696 -15.382 40.006 1.00 90.75 314 LYS A CA 1
ATOM 2377 C C . LYS A 1 314 ? -42.806 -16.400 39.717 1.00 90.75 314 LYS A C 1
ATOM 2379 O O . LYS A 1 314 ? -43.808 -16.434 40.418 1.00 90.75 314 LYS A O 1
ATOM 2384 N N . THR A 1 315 ? -42.597 -17.284 38.738 1.00 89.50 315 THR A N 1
ATOM 2385 C CA . THR A 1 315 ? -43.567 -18.343 38.379 1.00 89.50 315 THR A CA 1
ATOM 2386 C C . THR A 1 315 ? -43.762 -19.377 39.492 1.00 89.50 315 THR A C 1
ATOM 2388 O O . THR A 1 315 ? -44.818 -19.983 39.582 1.00 89.50 315 THR A O 1
ATOM 2391 N N . HIS A 1 316 ? -42.743 -19.623 40.317 1.00 84.44 316 HIS A N 1
ATOM 2392 C CA . HIS A 1 316 ? -42.834 -20.546 41.451 1.00 84.44 316 HIS A CA 1
ATOM 2393 C C . HIS A 1 316 ? -43.342 -19.890 42.744 1.00 84.44 316 HIS A C 1
ATOM 2395 O O . HIS A 1 316 ? -43.531 -20.608 43.725 1.00 84.44 316 HIS A O 1
ATOM 2401 N N . ALA A 1 317 ? -43.499 -18.564 42.755 1.00 81.69 317 ALA A N 1
ATOM 2402 C CA . ALA A 1 317 ? -43.997 -17.796 43.889 1.00 81.69 317 ALA A CA 1
ATOM 2403 C C . ALA A 1 317 ? -45.514 -17.530 43.813 1.00 81.69 317 ALA A C 1
ATOM 2405 O O . ALA A 1 317 ? -46.157 -17.461 44.855 1.00 81.69 317 ALA A O 1
ATOM 2406 N N . GLY A 1 318 ? -46.075 -17.403 42.604 1.00 69.75 318 GLY A N 1
ATOM 2407 C CA . GLY A 1 318 ? -47.527 -17.343 42.364 1.00 69.75 318 GLY A CA 1
ATOM 2408 C C . GLY A 1 318 ? -48.162 -18.719 42.216 1.00 69.75 318 GLY A C 1
ATOM 2409 O O . GLY A 1 318 ? -49.358 -18.838 42.560 1.00 69.75 318 GLY A O 1
#

pLDDT: mean 88.15, std 7.58, range [53.53, 97.25]

Foldseek 3Di:
DVVVVVVVVVVVVVVVVVVVVLVVLVVVLLVQLVVLLVVLCVQQVCCVVVNDPNVVSVVVSVVSNVVSVLSVLSSVVDLVSLLVLLLVLLQQLLLLLLLLLCLPVPVDDPVVSVVSVVSNVSSVVSVVSSVVRQDQALVSLQSSLVSLVNNLVVLVVVCVVDPDDDPSNVVSVVSSVVSNVSSVCSNVPDDPCPVLLVVLVVLLVVLVVVCVVCVVVLADLVVLVVLSVVLVVCCNRDSVVSVVSSVVSVVSVVVSVVLLVVLVVLLVVLVVLLVVLCVVPVPLVVLVVLSVVLVVCVSVNVSVSSSVSSVVSNVSSD